Protein AF-A0A0T0MB84-F1 (afdb_monomer)

Nearest PDB structures (foldseek):
  6swi-assembly1_A  TM=8.822E-01  e=1.642E-03  Geobacillus stearothermophilus
  2k9s-assembly1_A  TM=7.849E-01  e=1.384E-03  Escherichia coli K-12
  3oio-assembly1_A  TM=8.299E-01  e=2.033E-02  Chromobacterium violaceum
  7r3w-assembly4_D  TM=7.735E-01  e=1.714E-02  Salmonella enterica subsp. enterica serovar Typhimurium

Secondary structure (DSSP, 8-state):
---HHHHHHHHHHHHHHHHHHHHHHHHHHHHHHHHHSSSS--S-HHHHHHHHHHHHHHHHHHHHS---HHHHHHHHHHHHHHHHHHHHHHTTTT-GGGGGGHHHHHHHHHHHS-HHHHHHHHHHHHHHHHHHHHHHHHTT-S----GGGS-HHHHHHHHHHHHHHHHHHHHHHHHHHHHHHHHHHHHHHHHHHHHHHHHHHHHHHTTTS---HHHHHHHHHHHHHHHHHH-GGGSTT--HHHHHHHTTS-HHHHHHHHHHHH---HHHHHHHHHHHHHHHHHHH-TT----HHHHHHHTT-S-HHHHHHHHHHHHSS-HHHHHHHHHHH--

Radius of gyration: 30.67 Å; Cα contacts (8 Å, |Δi|>4): 260; chains: 1; bounding box: 62×62×82 Å

pLDDT: mean 83.36, std 12.18, range [40.03, 96.69]

Mean predicted aligned error: 15.81 Å

Structure (mmCIF, N/CA/C/O backbone):
data_AF-A0A0T0MB84-F1
#
_entry.id   AF-A0A0T0MB84-F1
#
loop_
_atom_site.group_PDB
_atom_site.id
_atom_site.type_symbol
_atom_site.label_atom_id
_atom_site.label_alt_id
_atom_site.label_comp_id
_atom_site.label_asym_id
_atom_site.label_entity_id
_atom_site.label_seq_id
_atom_site.pdbx_PDB_ins_code
_atom_site.Cartn_x
_atom_site.Cartn_y
_atom_site.Cartn_z
_atom_site.occupancy
_atom_site.B_iso_or_equiv
_atom_site.auth_seq_id
_atom_site.auth_comp_id
_atom_site.auth_asym_id
_atom_site.auth_atom_id
_atom_site.pdbx_PDB_model_num
ATOM 1 N N . MET A 1 1 ? -11.834 20.955 17.442 1.00 40.03 1 MET A N 1
ATOM 2 C CA . MET A 1 1 ? -12.047 19.501 17.257 1.00 40.03 1 MET A CA 1
ATOM 3 C C . MET A 1 1 ? -11.255 19.099 16.020 1.00 40.03 1 MET A C 1
ATOM 5 O O . MET A 1 1 ? -11.615 19.539 14.941 1.00 40.03 1 MET A O 1
ATOM 9 N N . PHE A 1 2 ? -10.131 18.392 16.159 1.00 48.16 2 PHE A N 1
ATOM 10 C CA . PHE A 1 2 ? -9.361 17.927 14.998 1.00 48.16 2 PHE A CA 1
ATOM 11 C C . PHE A 1 2 ? -10.128 16.783 14.329 1.00 48.16 2 PHE A C 1
ATOM 13 O O . PHE A 1 2 ? -10.239 15.704 14.912 1.00 48.16 2 PHE A O 1
ATOM 20 N N . ASN A 1 3 ? -10.701 17.028 13.149 1.00 64.62 3 ASN A N 1
ATOM 21 C CA . ASN A 1 3 ? -11.372 15.991 12.376 1.0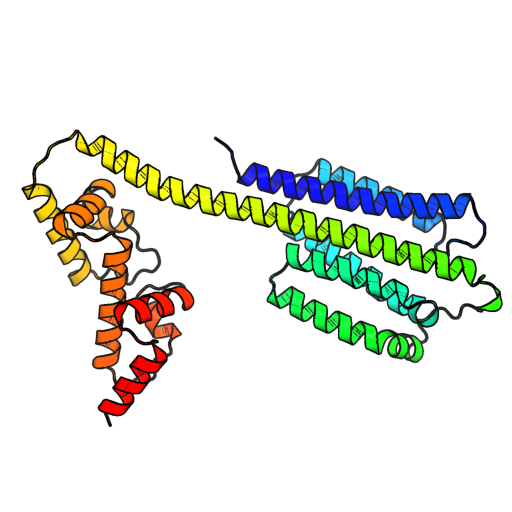0 64.62 3 ASN A CA 1
ATOM 22 C C . ASN A 1 3 ? -10.305 15.152 11.667 1.00 64.62 3 ASN A C 1
ATOM 24 O O . ASN A 1 3 ? -9.874 15.446 10.558 1.00 64.62 3 ASN A O 1
ATOM 28 N N . THR A 1 4 ? -9.825 14.113 12.338 1.00 65.38 4 THR A N 1
ATOM 29 C CA . THR A 1 4 ? -8.734 13.257 11.859 1.00 65.38 4 THR A CA 1
ATOM 30 C C . THR A 1 4 ? -9.087 12.546 10.538 1.00 65.38 4 THR A C 1
ATOM 32 O O . THR A 1 4 ? -8.194 12.101 9.824 1.00 65.38 4 THR A O 1
ATOM 35 N N . ASN A 1 5 ? -10.375 12.445 10.178 1.00 72.88 5 ASN A N 1
ATOM 36 C CA . ASN A 1 5 ? -10.819 11.980 8.856 1.00 72.88 5 ASN A CA 1
ATOM 37 C C . ASN A 1 5 ? -10.517 12.999 7.749 1.00 72.88 5 ASN A C 1
ATOM 39 O O . ASN A 1 5 ? -10.143 12.609 6.645 1.00 72.88 5 ASN A O 1
ATOM 43 N N . GLU A 1 6 ? -10.617 14.296 8.039 1.00 81.69 6 GLU A N 1
ATOM 44 C CA . GLU A 1 6 ? -10.189 15.346 7.110 1.00 81.69 6 GLU A CA 1
ATOM 45 C C . GLU A 1 6 ? -8.666 15.366 6.960 1.00 81.69 6 GLU A C 1
ATOM 47 O O . GLU A 1 6 ? -8.188 15.532 5.841 1.00 81.69 6 GLU A O 1
ATOM 52 N N . GLU A 1 7 ? -7.909 15.107 8.039 1.00 85.62 7 GLU A N 1
ATOM 53 C CA . GLU A 1 7 ? -6.443 14.952 7.977 1.00 85.62 7 GLU A CA 1
ATOM 54 C C . GLU A 1 7 ? -6.046 13.803 7.032 1.00 85.62 7 GLU A C 1
ATOM 56 O O . GLU A 1 7 ? -5.215 13.992 6.145 1.00 85.62 7 GLU A O 1
ATOM 61 N N . LEU A 1 8 ? -6.684 12.630 7.150 1.00 84.81 8 LEU A N 1
ATOM 62 C CA . LEU A 1 8 ? -6.389 11.481 6.285 1.00 84.81 8 LEU A CA 1
ATOM 63 C C . LEU A 1 8 ? -6.759 11.744 4.817 1.00 84.81 8 LEU A C 1
ATOM 65 O O . LEU A 1 8 ? -6.020 11.366 3.906 1.00 84.81 8 LEU A O 1
ATOM 69 N N . VAL A 1 9 ? -7.900 12.392 4.569 1.00 85.56 9 VAL A N 1
ATOM 70 C CA . VAL A 1 9 ? -8.324 12.772 3.212 1.00 85.56 9 VAL A CA 1
ATOM 71 C C . VAL A 1 9 ? -7.372 13.809 2.613 1.00 85.56 9 VAL A C 1
ATOM 73 O O . VAL A 1 9 ? -7.025 13.707 1.433 1.00 85.56 9 VAL A O 1
ATOM 76 N N . ALA A 1 10 ? -6.915 14.780 3.407 1.00 87.81 10 ALA A N 1
ATOM 77 C CA . ALA A 1 10 ? -5.943 15.779 2.979 1.00 87.81 10 ALA A CA 1
ATOM 78 C C . ALA A 1 10 ? -4.595 15.137 2.624 1.00 87.81 10 ALA A C 1
ATOM 80 O O . ALA A 1 10 ? -4.107 15.371 1.518 1.00 87.81 10 ALA A O 1
ATOM 81 N N . ALA A 1 11 ? -4.064 14.260 3.481 1.00 89.62 11 ALA A N 1
ATOM 82 C CA . ALA A 1 11 ? -2.807 13.549 3.240 1.00 89.62 11 ALA A CA 1
ATOM 83 C C . ALA A 1 11 ? -2.875 12.665 1.980 1.00 89.62 11 ALA A C 1
ATOM 85 O O . ALA A 1 11 ? -1.985 12.700 1.132 1.00 89.62 11 ALA A O 1
ATOM 86 N N . LYS A 1 12 ? -3.977 11.925 1.782 1.00 89.00 12 LYS A N 1
ATOM 87 C CA . LYS A 1 12 ? -4.206 11.124 0.560 1.00 89.00 12 LYS A CA 1
ATOM 88 C C . LYS A 1 12 ? -4.241 11.986 -0.702 1.00 89.00 12 LYS A C 1
ATOM 90 O O . LYS A 1 12 ? -3.710 11.605 -1.747 1.00 89.00 12 LYS A O 1
ATOM 95 N N . LYS A 1 13 ? -4.859 13.163 -0.613 1.00 87.94 13 LYS A N 1
ATOM 96 C CA . LYS A 1 13 ? -4.925 14.121 -1.718 1.00 87.94 13 LYS A CA 1
ATOM 97 C C . LYS A 1 13 ? -3.561 14.742 -2.010 1.00 87.94 13 LYS A C 1
ATOM 99 O O . LYS A 1 13 ? -3.216 14.920 -3.176 1.00 87.94 13 LYS A O 1
ATOM 104 N N . GLU A 1 14 ? -2.802 15.076 -0.976 1.00 91.19 14 GLU A N 1
ATOM 105 C CA . GLU A 1 14 ? -1.444 15.601 -1.083 1.00 91.19 14 GLU A CA 1
ATOM 106 C C . GLU A 1 14 ? -0.504 14.590 -1.743 1.00 91.19 14 GLU A C 1
ATOM 108 O O . GLU A 1 14 ? 0.117 14.920 -2.756 1.00 91.19 14 GLU A O 1
ATOM 113 N N . PHE A 1 15 ? -0.510 13.340 -1.272 1.00 92.00 15 PHE A N 1
ATOM 114 C CA . PHE A 1 15 ? 0.209 12.238 -1.905 1.00 92.00 15 PHE A CA 1
ATOM 115 C C . PHE A 1 15 ? -0.132 12.112 -3.388 1.00 92.00 15 PHE A C 1
ATOM 117 O O . PHE A 1 15 ? 0.767 12.061 -4.222 1.00 92.00 15 PHE A O 1
ATOM 124 N N . GLY A 1 16 ? -1.425 12.108 -3.735 1.00 90.19 16 GLY A N 1
ATOM 125 C CA . GLY A 1 16 ? -1.858 12.025 -5.127 1.00 90.19 16 GLY A CA 1
ATOM 126 C C . GLY A 1 16 ? -1.284 13.154 -5.984 1.00 90.19 16 GLY A C 1
ATOM 127 O O . GLY A 1 16 ? -0.729 12.893 -7.048 1.00 90.19 16 GLY A O 1
ATOM 128 N N . LYS A 1 17 ? -1.347 14.404 -5.510 1.00 90.00 17 LYS A N 1
ATOM 129 C CA . LYS A 1 17 ? -0.755 15.543 -6.231 1.00 90.00 17 LYS A CA 1
ATOM 130 C C . LYS A 1 17 ? 0.744 15.359 -6.438 1.00 90.00 17 LYS A C 1
ATOM 132 O O . LYS A 1 17 ? 1.214 15.496 -7.563 1.00 90.00 17 LYS A O 1
ATOM 137 N N . ILE A 1 18 ? 1.477 15.056 -5.368 1.00 92.88 18 ILE A N 1
ATOM 138 C CA . ILE A 1 18 ? 2.934 14.919 -5.424 1.00 92.88 18 ILE A CA 1
ATOM 139 C C . ILE A 1 18 ? 3.314 13.764 -6.341 1.00 92.88 18 ILE A C 1
ATOM 141 O O . ILE A 1 18 ? 4.115 13.965 -7.239 1.00 92.88 18 ILE A O 1
ATOM 145 N N . PHE A 1 19 ? 2.673 12.603 -6.215 1.00 93.19 19 PHE A N 1
ATOM 146 C CA . PHE A 1 19 ? 2.920 11.448 -7.075 1.00 93.19 19 PHE A CA 1
ATOM 147 C C . PHE A 1 19 ? 2.786 11.786 -8.566 1.00 93.19 19 PHE A C 1
ATOM 149 O O . PHE A 1 19 ? 3.697 11.511 -9.347 1.00 93.19 19 PHE A O 1
ATOM 156 N N . PHE A 1 20 ? 1.687 12.433 -8.967 1.00 92.69 20 PHE A N 1
ATOM 157 C CA . PHE A 1 20 ? 1.469 12.801 -10.366 1.00 92.69 20 PHE A CA 1
ATOM 158 C C . PHE A 1 20 ? 2.426 13.883 -10.860 1.00 92.69 20 PHE A C 1
ATOM 160 O O . PHE A 1 20 ? 2.936 13.769 -11.974 1.00 92.69 20 PHE A O 1
ATOM 167 N N . TYR A 1 21 ? 2.718 14.898 -10.045 1.00 93.25 21 TYR A N 1
ATOM 168 C CA . TYR A 1 21 ? 3.695 15.918 -10.419 1.00 93.25 21 TYR A CA 1
ATOM 169 C C . TYR A 1 21 ? 5.121 15.372 -10.476 1.00 93.25 21 TYR A C 1
ATOM 171 O O . TYR A 1 21 ? 5.886 15.799 -11.333 1.00 93.25 21 TYR A O 1
ATOM 179 N N . SER A 1 22 ? 5.471 14.386 -9.651 1.00 94.81 22 SER A N 1
ATOM 180 C CA . SER A 1 22 ? 6.752 13.690 -9.750 1.00 94.81 22 SER A CA 1
ATOM 181 C C . SER A 1 22 ? 6.857 12.877 -11.037 1.00 94.81 22 SER A C 1
ATOM 183 O O . SER A 1 22 ? 7.898 12.906 -11.688 1.00 94.81 22 SER A O 1
ATOM 185 N N . ILE A 1 23 ? 5.783 12.199 -11.458 1.00 93.31 23 ILE A N 1
ATOM 186 C CA . ILE A 1 23 ? 5.752 11.518 -12.762 1.00 93.31 23 ILE A CA 1
ATOM 187 C C . ILE A 1 23 ? 5.870 12.540 -13.903 1.00 93.31 23 ILE A C 1
ATOM 189 O O . ILE A 1 23 ? 6.665 12.344 -14.823 1.00 93.31 23 ILE A O 1
ATOM 193 N N . ALA A 1 24 ? 5.132 13.651 -13.831 1.00 94.00 24 ALA A N 1
ATOM 194 C CA . ALA A 1 24 ? 5.234 14.724 -14.815 1.00 94.00 24 ALA A CA 1
ATOM 195 C C . ALA A 1 24 ? 6.658 15.300 -14.868 1.00 94.00 24 ALA A C 1
ATOM 197 O O . ALA A 1 24 ? 7.194 15.501 -15.952 1.00 94.00 24 ALA A O 1
ATOM 198 N N . ALA A 1 25 ? 7.318 15.489 -13.724 1.00 95.44 25 ALA A N 1
ATOM 199 C CA . ALA A 1 25 ? 8.703 15.945 -13.664 1.00 95.44 25 ALA A CA 1
ATOM 200 C C . ALA A 1 25 ? 9.666 14.961 -14.348 1.00 95.44 25 ALA A C 1
ATOM 202 O O . ALA A 1 25 ? 10.549 15.397 -15.085 1.00 95.44 25 ALA A O 1
ATOM 203 N N . VAL A 1 26 ? 9.466 13.647 -14.181 1.00 94.12 26 VAL A N 1
ATOM 204 C CA . VAL A 1 26 ? 10.240 12.623 -14.903 1.00 94.12 26 VAL A CA 1
ATOM 205 C C . VAL A 1 26 ? 10.045 12.761 -16.413 1.00 94.12 26 VAL A C 1
ATOM 207 O O . VAL A 1 26 ? 11.030 12.832 -17.147 1.00 94.12 26 VAL A O 1
ATOM 210 N N . PHE A 1 27 ? 8.803 12.864 -16.896 1.00 93.12 27 PHE A N 1
ATOM 211 C CA . PHE A 1 27 ? 8.547 13.051 -18.329 1.00 93.12 27 PHE A CA 1
ATOM 212 C C . PHE A 1 27 ? 9.107 14.371 -18.863 1.00 93.12 27 PHE A C 1
ATOM 214 O O . PHE A 1 27 ? 9.695 14.386 -19.942 1.00 93.12 27 PHE A O 1
ATOM 221 N N . GLY A 1 28 ? 8.992 15.458 -18.098 1.00 93.25 28 GLY A N 1
ATOM 222 C CA . GLY A 1 28 ? 9.565 16.757 -18.442 1.00 93.25 28 GLY A CA 1
ATOM 223 C C . GLY A 1 28 ? 11.090 16.710 -18.534 1.00 93.25 28 GLY A C 1
ATOM 224 O O . GLY A 1 28 ? 11.668 17.279 -19.457 1.00 93.25 28 GLY A O 1
ATOM 225 N N . PHE A 1 29 ? 11.745 15.969 -17.638 1.00 93.75 29 PHE A N 1
ATOM 226 C CA . PHE A 1 29 ? 13.189 15.757 -17.677 1.00 93.75 29 PHE A CA 1
ATOM 227 C C . PHE A 1 29 ? 13.623 14.948 -18.906 1.00 93.75 29 PHE A C 1
ATOM 229 O O . PHE A 1 29 ? 14.533 15.365 -19.621 1.00 93.75 29 PHE A O 1
ATOM 236 N N . TYR A 1 30 ? 12.944 13.837 -19.215 1.00 91.19 30 TYR A N 1
ATOM 237 C CA . TYR A 1 30 ? 13.216 13.067 -20.436 1.00 91.19 30 TYR A CA 1
ATOM 238 C C . TYR A 1 30 ? 12.948 13.877 -21.710 1.00 91.19 30 TYR A C 1
ATOM 240 O O . TYR A 1 30 ? 13.706 13.774 -22.675 1.00 91.19 30 TYR A O 1
ATOM 248 N N . LEU A 1 31 ? 11.906 14.712 -21.718 1.00 92.12 31 LEU A N 1
ATOM 249 C CA . LEU A 1 31 ? 11.616 15.615 -22.829 1.00 92.12 31 LEU A CA 1
ATOM 250 C C . LEU A 1 31 ? 1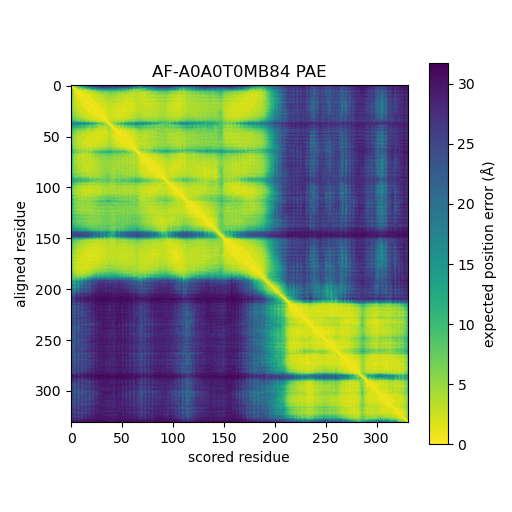2.742 16.639 -23.013 1.00 92.12 31 LEU A C 1
ATOM 252 O O . LEU A 1 31 ? 13.221 16.823 -24.130 1.00 92.12 31 LEU A O 1
ATOM 256 N N . LEU A 1 32 ? 13.205 17.256 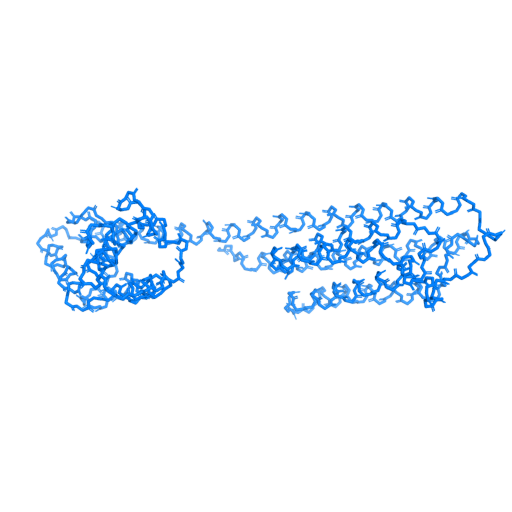-21.923 1.00 91.56 32 LEU A N 1
ATOM 257 C CA . LEU A 1 32 ? 14.320 18.201 -21.943 1.00 91.56 32 LEU A CA 1
ATOM 258 C C . LEU A 1 32 ? 15.601 17.541 -22.471 1.00 91.56 32 LEU A C 1
ATOM 260 O O . LEU A 1 32 ? 16.245 18.089 -23.363 1.00 91.56 32 LEU A O 1
ATOM 264 N N . LEU A 1 33 ? 15.938 16.342 -21.985 1.00 89.25 33 LEU A N 1
ATOM 265 C CA . LEU A 1 33 ? 17.080 15.571 -22.485 1.00 89.25 33 LEU A CA 1
ATOM 266 C C . LEU A 1 33 ? 16.964 15.297 -23.989 1.00 89.25 33 LEU A C 1
ATOM 268 O O . LEU A 1 33 ? 17.928 15.502 -24.723 1.00 89.25 33 LEU A O 1
ATOM 272 N N . SER A 1 34 ? 15.781 14.899 -24.460 1.00 87.56 34 SER A N 1
ATOM 273 C CA . SER A 1 34 ? 15.525 14.622 -25.878 1.00 87.56 34 SER A CA 1
ATOM 274 C C . SER A 1 34 ? 15.649 15.871 -26.770 1.00 87.56 34 SER A C 1
ATOM 276 O O . SER A 1 34 ? 15.965 15.777 -27.959 1.00 87.56 34 SER A O 1
ATOM 278 N N . LEU A 1 35 ? 15.402 17.065 -26.223 1.00 87.88 35 LEU A N 1
ATOM 279 C CA . LEU A 1 35 ? 15.595 18.334 -26.932 1.00 87.88 35 LEU A CA 1
ATOM 280 C C . LEU A 1 35 ? 17.066 18.767 -26.969 1.00 87.88 35 LEU A C 1
ATOM 282 O O . LEU A 1 35 ? 17.513 19.273 -27.994 1.00 87.88 35 LEU A O 1
ATOM 286 N N . LEU A 1 36 ? 17.802 18.565 -25.873 1.00 86.38 36 LEU A N 1
ATOM 287 C CA . LEU A 1 36 ? 19.194 19.006 -25.727 1.00 86.38 36 LEU A CA 1
ATOM 288 C C . LEU A 1 36 ? 20.211 18.057 -26.367 1.00 86.38 36 LEU A C 1
ATOM 290 O O . LEU A 1 36 ? 21.308 18.482 -26.720 1.00 86.38 36 LEU A O 1
ATOM 294 N N . THR A 1 37 ? 19.873 16.774 -26.490 1.00 80.94 37 THR A N 1
ATOM 295 C CA . THR A 1 37 ? 20.797 15.737 -26.956 1.00 80.94 37 THR A CA 1
ATOM 296 C C . THR A 1 37 ? 20.145 14.852 -28.010 1.00 80.94 37 THR A C 1
ATOM 298 O O . THR A 1 37 ? 18.989 14.446 -27.888 1.00 80.94 37 THR A O 1
ATOM 301 N N . THR A 1 38 ? 20.889 14.535 -29.066 1.00 72.25 38 THR A N 1
ATOM 302 C CA . THR A 1 38 ? 20.477 13.561 -30.079 1.00 72.25 38 THR A CA 1
ATOM 303 C C . THR A 1 38 ? 20.808 12.146 -29.595 1.00 72.25 38 THR A C 1
ATOM 305 O O . THR A 1 38 ? 21.888 11.897 -29.071 1.00 72.25 38 THR A O 1
ATOM 308 N N . ASN A 1 39 ? 19.865 11.211 -29.754 1.00 72.69 39 ASN A N 1
ATOM 309 C CA . ASN A 1 39 ? 20.007 9.769 -29.471 1.00 72.69 39 ASN A CA 1
ATOM 310 C C . ASN A 1 39 ? 20.141 9.334 -27.995 1.00 72.69 39 ASN A C 1
ATOM 312 O O . ASN A 1 39 ? 20.236 8.137 -27.729 1.00 72.69 39 ASN A O 1
ATOM 316 N N . VAL A 1 40 ? 20.084 10.252 -27.023 1.00 76.75 40 VAL A N 1
ATOM 317 C CA . VAL A 1 40 ? 20.139 9.891 -25.589 1.00 76.75 40 VAL A CA 1
ATOM 318 C C . VAL A 1 40 ? 18.822 9.332 -25.068 1.00 76.75 40 VAL A C 1
ATOM 320 O O . VAL A 1 40 ? 18.828 8.619 -24.076 1.00 76.75 40 VAL A O 1
ATOM 323 N N . VAL A 1 41 ? 17.685 9.625 -25.700 1.00 77.38 41 VAL A N 1
ATOM 324 C CA . VAL A 1 41 ? 16.365 9.165 -25.246 1.00 77.38 41 VAL A CA 1
ATOM 325 C C . VAL A 1 41 ? 15.755 8.259 -26.309 1.00 77.38 41 VAL A C 1
ATOM 327 O O . VAL A 1 41 ? 15.596 8.675 -27.451 1.00 77.38 41 VAL A O 1
ATOM 330 N N . ILE A 1 42 ? 15.423 7.022 -25.925 1.00 74.38 42 ILE A N 1
ATOM 331 C CA . ILE A 1 42 ? 14.822 6.012 -26.820 1.00 74.38 42 ILE A CA 1
ATOM 332 C C . ILE A 1 42 ? 13.369 6.381 -27.166 1.00 74.38 42 ILE A C 1
ATOM 334 O O . ILE A 1 42 ? 12.876 6.086 -28.251 1.00 74.38 42 ILE A O 1
ATOM 338 N N . VAL A 1 43 ? 12.667 7.025 -26.231 1.00 78.19 43 VAL A N 1
ATOM 339 C CA . VAL A 1 43 ? 11.246 7.364 -26.368 1.00 78.19 43 VAL A CA 1
ATOM 340 C C . VAL A 1 43 ? 11.063 8.586 -27.271 1.00 78.19 43 VAL A C 1
ATOM 342 O O . VAL A 1 43 ? 11.734 9.606 -27.098 1.00 78.19 43 VAL A O 1
ATOM 345 N N . ALA A 1 44 ? 10.114 8.494 -28.204 1.00 83.38 44 ALA A N 1
ATOM 346 C CA . ALA A 1 44 ? 9.759 9.577 -29.117 1.00 83.38 44 ALA A CA 1
ATOM 347 C C . ALA A 1 44 ? 9.275 10.838 -28.371 1.00 83.38 44 ALA A C 1
ATOM 349 O O . ALA A 1 44 ? 8.573 10.756 -27.357 1.00 83.38 44 ALA A O 1
ATOM 350 N N . LYS A 1 45 ? 9.626 12.019 -28.893 1.00 87.25 45 LYS A N 1
ATOM 351 C CA . LYS A 1 45 ? 9.344 13.321 -28.258 1.00 87.25 45 LYS A CA 1
ATOM 352 C C . LYS A 1 45 ? 7.850 13.560 -28.089 1.00 87.25 45 LYS A C 1
ATOM 354 O O . LYS A 1 45 ? 7.416 14.055 -27.055 1.00 87.25 45 LYS A O 1
ATOM 359 N N . GLU A 1 46 ? 7.065 13.160 -29.077 1.00 88.31 46 GLU A N 1
ATOM 360 C CA . GLU A 1 46 ? 5.612 13.298 -29.118 1.00 88.31 46 GLU A CA 1
ATOM 361 C C . GLU A 1 46 ? 4.958 12.508 -27.978 1.00 88.31 46 GLU A C 1
ATOM 363 O O . GLU A 1 46 ? 4.059 13.011 -27.303 1.00 88.31 46 GLU A O 1
ATOM 368 N N . VAL A 1 47 ? 5.468 11.301 -27.704 1.00 86.62 47 VAL A N 1
ATOM 369 C CA . VAL A 1 47 ? 5.004 10.448 -26.600 1.00 86.62 47 VAL A CA 1
ATOM 370 C C . VAL A 1 47 ? 5.332 11.089 -25.251 1.00 86.62 47 VAL A C 1
ATOM 372 O O . VAL A 1 47 ? 4.484 11.103 -24.361 1.00 86.62 47 VAL A O 1
ATOM 375 N N . LEU A 1 48 ? 6.529 11.668 -25.102 1.00 88.56 48 LEU A N 1
ATOM 376 C CA . LEU A 1 48 ? 6.935 12.360 -23.873 1.00 88.56 48 LEU A CA 1
ATOM 377 C C . LEU A 1 48 ? 6.108 13.625 -23.619 1.00 88.56 48 LEU A C 1
ATOM 379 O O . LEU A 1 48 ? 5.684 13.854 -22.488 1.00 88.56 48 LEU A O 1
ATOM 383 N N . ILE A 1 49 ? 5.833 14.414 -24.663 1.00 91.75 49 ILE A N 1
ATOM 384 C CA . ILE A 1 49 ? 4.963 15.596 -24.590 1.00 91.75 49 ILE A CA 1
ATOM 385 C C . ILE A 1 49 ? 3.562 15.182 -24.139 1.00 91.75 49 ILE A C 1
ATOM 387 O O . ILE A 1 49 ? 3.028 15.743 -23.181 1.00 91.75 49 ILE A O 1
ATOM 391 N N . PHE A 1 50 ? 2.978 14.174 -24.791 1.00 91.19 50 PHE A N 1
ATOM 392 C CA . PHE A 1 50 ? 1.656 13.673 -24.430 1.00 91.19 50 PHE A CA 1
ATOM 393 C C . PHE A 1 50 ? 1.615 13.183 -22.977 1.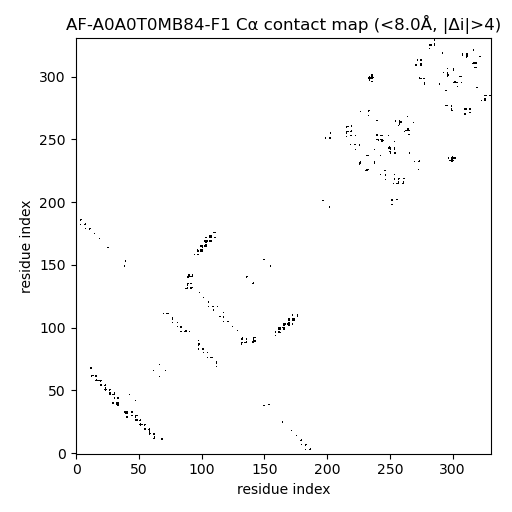00 91.19 50 PHE A C 1
ATOM 395 O O . PHE A 1 50 ? 0.734 13.586 -22.217 1.00 91.19 50 PHE A O 1
ATOM 402 N N . ALA A 1 51 ? 2.595 12.376 -22.561 1.00 89.38 51 ALA A N 1
ATOM 403 C CA . ALA A 1 51 ? 2.675 11.854 -21.202 1.00 89.38 51 ALA A CA 1
ATOM 404 C C . ALA A 1 51 ? 2.843 12.970 -20.155 1.00 89.38 51 ALA A C 1
ATOM 406 O O . ALA A 1 51 ? 2.189 12.937 -19.110 1.00 89.38 51 ALA A O 1
ATOM 407 N N . PHE A 1 52 ? 3.657 13.990 -20.443 1.00 93.25 52 PHE A N 1
ATOM 408 C CA . PHE A 1 52 ? 3.846 15.154 -19.577 1.00 93.25 52 PHE A CA 1
ATOM 409 C C . PHE A 1 52 ? 2.534 15.915 -19.345 1.00 93.25 52 PHE A C 1
ATOM 411 O O . PHE A 1 52 ? 2.140 16.157 -18.199 1.00 93.25 52 PHE A O 1
ATOM 418 N N . PHE A 1 53 ? 1.818 16.256 -20.419 1.00 93.75 53 PHE A N 1
ATOM 419 C CA . PHE A 1 53 ? 0.560 16.995 -20.306 1.00 93.75 53 PHE A CA 1
ATOM 420 C C . PHE A 1 53 ? -0.547 16.153 -19.672 1.00 93.75 53 PHE A C 1
ATOM 422 O O . PHE A 1 53 ? -1.270 16.659 -18.812 1.00 93.75 53 PHE A O 1
ATOM 429 N N . LEU A 1 54 ? -0.643 14.867 -20.026 1.00 90.94 54 LEU A N 1
ATOM 430 C CA . LEU A 1 54 ? -1.608 13.945 -19.433 1.00 90.94 54 LEU A CA 1
ATOM 431 C C . LEU A 1 54 ? -1.411 13.842 -17.918 1.00 90.94 54 LEU A C 1
ATOM 433 O O . LEU A 1 54 ? -2.365 14.018 -17.166 1.00 90.94 54 LEU A O 1
ATOM 437 N N . THR A 1 55 ? -0.177 13.612 -17.465 1.00 90.06 55 THR A N 1
ATOM 438 C CA . THR A 1 55 ? 0.124 13.427 -16.034 1.00 90.06 55 THR A CA 1
ATOM 439 C C . THR A 1 55 ? -0.025 14.711 -15.224 1.00 90.06 55 THR A C 1
ATOM 441 O O . THR A 1 55 ? -0.522 14.680 -14.094 1.00 90.06 55 THR A O 1
ATOM 444 N N . THR A 1 56 ? 0.312 15.857 -15.816 1.00 91.50 56 THR A N 1
ATOM 445 C CA . THR A 1 56 ? 0.060 17.174 -15.216 1.00 91.50 56 THR A CA 1
ATOM 446 C C . THR A 1 56 ? -1.441 17.432 -15.072 1.00 91.50 56 THR A C 1
ATOM 448 O O . THR A 1 56 ? -1.904 17.855 -14.011 1.00 91.50 56 THR A O 1
ATOM 451 N N . TYR A 1 57 ? -2.225 17.129 -16.111 1.00 90.88 57 TYR A N 1
ATOM 452 C CA . TYR A 1 57 ? -3.675 17.301 -16.098 1.00 90.88 57 TYR A CA 1
ATOM 453 C C . TYR A 1 57 ? -4.362 16.366 -15.094 1.00 90.88 57 TYR A C 1
ATOM 455 O O . TYR A 1 57 ? -5.216 16.813 -14.328 1.00 90.88 57 TYR A O 1
ATOM 463 N N . THR A 1 58 ? -3.958 15.095 -15.012 1.00 88.06 58 THR A N 1
ATOM 464 C CA . THR A 1 58 ? -4.493 14.165 -14.004 1.00 88.06 58 THR A CA 1
ATOM 465 C C . THR A 1 58 ? -4.144 14.607 -12.582 1.00 88.06 58 THR A C 1
ATOM 467 O O . THR A 1 58 ? -5.008 14.562 -11.706 1.00 88.06 58 THR A O 1
ATOM 470 N N . GLY A 1 59 ? -2.922 15.107 -12.350 1.00 87.62 59 GLY A N 1
ATOM 471 C CA . GLY A 1 59 ? -2.527 15.702 -11.068 1.00 87.62 59 GLY A CA 1
ATOM 472 C C . GLY A 1 59 ? -3.384 16.917 -10.697 1.00 87.62 59 GLY A C 1
ATOM 473 O O . GLY A 1 59 ? -3.859 17.032 -9.562 1.00 87.62 59 GLY A O 1
ATOM 474 N N . PHE A 1 60 ? -3.672 17.786 -11.671 1.00 88.19 60 PHE A N 1
ATOM 475 C CA . PHE A 1 60 ? -4.586 18.914 -11.500 1.00 88.19 60 PHE A CA 1
ATOM 476 C C . PHE A 1 60 ? -6.015 18.461 -11.165 1.00 88.19 60 PHE A C 1
ATOM 478 O O . PHE A 1 60 ? -6.603 18.990 -10.217 1.00 88.19 60 PHE A O 1
ATOM 485 N N . LEU A 1 61 ? -6.564 17.466 -11.868 1.00 86.69 61 LEU A N 1
ATOM 486 C CA . LEU A 1 61 ? -7.901 16.931 -11.591 1.00 86.69 61 LEU A CA 1
ATOM 487 C C . LEU A 1 61 ? -8.000 16.390 -10.163 1.00 86.69 61 LEU A C 1
ATOM 489 O O . LEU A 1 61 ? -8.851 16.843 -9.399 1.00 86.69 61 LEU A O 1
ATOM 493 N N . ILE A 1 62 ? -7.055 15.536 -9.762 1.00 84.94 62 ILE A N 1
ATOM 494 C CA . ILE A 1 62 ? -6.941 15.001 -8.395 1.00 84.94 62 ILE A CA 1
ATOM 495 C C . ILE A 1 62 ? -6.853 16.125 -7.356 1.00 84.94 62 ILE A C 1
ATOM 497 O O . ILE A 1 62 ? -7.373 16.017 -6.242 1.00 84.94 62 ILE A O 1
ATOM 501 N N . SER A 1 63 ? -6.245 17.257 -7.713 1.00 83.00 63 SER A N 1
ATOM 502 C CA . SER A 1 63 ? -6.158 18.412 -6.824 1.00 83.00 63 SER A CA 1
ATOM 503 C C . SER A 1 63 ? -7.492 19.140 -6.604 1.00 83.00 63 SER A C 1
ATOM 505 O O . SER A 1 63 ? -7.658 19.801 -5.571 1.00 83.00 63 SER A O 1
ATOM 507 N N . LYS A 1 64 ? -8.449 19.020 -7.528 1.00 83.25 64 LYS A N 1
ATOM 508 C CA . LYS A 1 64 ? -9.714 19.770 -7.520 1.00 83.25 64 LYS A CA 1
ATOM 509 C C . LYS A 1 64 ? -10.923 18.907 -7.173 1.00 83.25 64 LYS A C 1
ATOM 511 O O . LYS A 1 64 ? -11.824 19.402 -6.502 1.00 83.25 64 LYS A O 1
ATOM 516 N N . THR A 1 65 ? -10.935 17.637 -7.555 1.00 81.69 65 THR A N 1
ATOM 517 C CA . THR A 1 65 ? -12.088 16.754 -7.359 1.00 81.69 65 THR A CA 1
ATOM 518 C C . THR A 1 65 ? -12.074 16.078 -5.988 1.00 81.69 65 THR A C 1
ATOM 520 O O . THR A 1 65 ? -11.023 15.861 -5.381 1.00 81.69 65 THR A O 1
ATOM 523 N N . LYS A 1 66 ? -13.265 15.740 -5.483 1.00 80.19 66 LYS A N 1
ATOM 524 C CA . LYS A 1 66 ? -13.420 14.738 -4.421 1.00 80.19 66 LYS A CA 1
ATOM 525 C C . LYS A 1 66 ? -13.481 13.372 -5.087 1.00 80.19 66 LYS A C 1
ATOM 527 O O . LYS A 1 66 ? -14.155 13.226 -6.102 1.00 80.19 66 LYS A O 1
ATOM 532 N N . PHE A 1 67 ? -12.771 12.399 -4.541 1.00 81.00 67 PHE A N 1
ATOM 533 C CA . PHE A 1 67 ? -12.736 11.063 -5.106 1.00 81.00 67 PHE A CA 1
ATOM 534 C C . PHE A 1 67 ? -12.415 10.017 -4.045 1.00 81.00 67 PHE A C 1
ATOM 536 O O . PHE A 1 67 ? -11.809 10.337 -3.020 1.00 81.00 67 PHE A O 1
ATOM 543 N N . ASP A 1 68 ? -12.801 8.769 -4.310 1.00 84.06 68 ASP A N 1
ATOM 544 C CA . ASP A 1 68 ? -12.338 7.642 -3.511 1.00 84.06 68 ASP A CA 1
ATOM 545 C C . ASP A 1 68 ? -10.891 7.329 -3.893 1.00 84.06 68 ASP A C 1
ATOM 547 O O . ASP A 1 68 ? -10.595 6.813 -4.979 1.00 84.06 68 ASP A O 1
ATOM 551 N N . PHE A 1 69 ? -9.987 7.694 -2.987 1.00 84.50 69 PHE A N 1
ATOM 552 C CA . PHE A 1 69 ? -8.558 7.513 -3.166 1.00 84.50 69 PHE A CA 1
ATOM 553 C C . PHE A 1 69 ? -8.196 6.067 -3.498 1.00 84.50 69 PHE A C 1
ATOM 555 O O . PHE A 1 69 ? -7.427 5.842 -4.428 1.00 84.50 69 PHE A O 1
ATOM 562 N N . LEU A 1 70 ? -8.771 5.088 -2.797 1.00 83.69 70 LEU A N 1
ATOM 563 C CA . LEU A 1 70 ? -8.391 3.690 -2.975 1.00 83.69 70 LEU A CA 1
ATOM 564 C C . LEU A 1 70 ? -8.769 3.186 -4.365 1.00 83.69 70 LEU A C 1
ATOM 566 O O . LEU A 1 70 ? -7.965 2.512 -5.002 1.00 83.69 70 LEU A O 1
ATOM 570 N N . ILE A 1 71 ? -9.960 3.525 -4.857 1.00 85.19 71 ILE A N 1
ATOM 571 C CA . ILE A 1 71 ? -10.440 3.044 -6.159 1.00 85.19 71 ILE A CA 1
ATOM 572 C C . ILE A 1 71 ? -9.556 3.583 -7.287 1.00 85.19 71 ILE A C 1
ATOM 574 O O . ILE A 1 71 ? -9.014 2.809 -8.077 1.00 85.19 71 ILE A O 1
ATOM 578 N N . ILE A 1 72 ? -9.361 4.902 -7.340 1.00 86.88 72 ILE A N 1
ATOM 579 C CA . ILE A 1 72 ? -8.610 5.537 -8.429 1.00 86.88 72 ILE A CA 1
ATOM 580 C C . ILE A 1 72 ? -7.140 5.130 -8.398 1.00 86.88 72 ILE A C 1
ATOM 582 O O . ILE A 1 72 ? -6.596 4.742 -9.431 1.00 86.88 72 ILE A O 1
ATOM 586 N N . PHE A 1 73 ? -6.497 5.148 -7.227 1.00 87.62 73 PHE A N 1
ATOM 587 C CA . PHE A 1 73 ? -5.087 4.776 -7.149 1.00 87.62 73 PHE A CA 1
ATOM 588 C C . PHE A 1 73 ? -4.856 3.293 -7.451 1.00 87.62 73 PHE A C 1
ATOM 590 O O . PHE A 1 73 ? -3.833 2.963 -8.042 1.00 87.62 73 PHE A O 1
ATOM 597 N N . ARG A 1 74 ? -5.799 2.392 -7.133 1.00 88.75 74 ARG A N 1
ATOM 598 C CA . ARG A 1 74 ? -5.689 0.976 -7.530 1.00 88.75 74 ARG A CA 1
ATOM 599 C C . ARG A 1 74 ? -5.690 0.822 -9.045 1.00 88.75 74 ARG A C 1
ATOM 601 O O . ARG A 1 74 ? -4.857 0.087 -9.567 1.00 88.75 74 ARG A O 1
ATOM 608 N N . ILE A 1 75 ? -6.577 1.538 -9.739 1.00 88.31 75 ILE A N 1
ATOM 609 C CA . ILE A 1 75 ? -6.630 1.543 -11.207 1.00 88.31 75 ILE A CA 1
ATOM 610 C C . ILE A 1 75 ? -5.319 2.089 -11.780 1.00 88.31 75 ILE A C 1
ATOM 612 O O . ILE A 1 75 ? -4.732 1.466 -12.660 1.00 88.31 75 ILE A O 1
ATOM 616 N N . ILE A 1 76 ? -4.822 3.211 -11.247 1.00 88.00 76 ILE A N 1
ATOM 617 C CA . ILE A 1 76 ? -3.573 3.835 -11.705 1.00 88.00 76 ILE A CA 1
ATOM 618 C C . ILE A 1 76 ? -2.376 2.908 -11.493 1.00 88.00 76 ILE A C 1
ATOM 620 O O . ILE A 1 76 ? -1.586 2.724 -12.412 1.00 88.00 76 ILE A O 1
ATOM 624 N N . ILE A 1 77 ? -2.236 2.307 -10.308 1.00 88.56 77 ILE A N 1
ATOM 625 C CA . ILE A 1 77 ? -1.127 1.392 -10.018 1.00 88.56 77 ILE A CA 1
ATOM 626 C C . ILE A 1 77 ? -1.202 0.145 -10.892 1.00 88.56 77 ILE A C 1
ATOM 628 O O . ILE A 1 77 ? -0.169 -0.300 -11.382 1.00 88.56 77 ILE A O 1
ATOM 632 N N . LEU A 1 78 ? -2.396 -0.407 -11.118 1.00 89.38 78 LEU A N 1
ATOM 633 C CA . LEU A 1 78 ? -2.558 -1.558 -12.001 1.00 89.38 78 LEU A CA 1
ATOM 634 C C . LEU A 1 78 ? -2.184 -1.205 -13.448 1.00 89.38 78 LEU A C 1
ATOM 636 O O . LEU A 1 78 ? -1.451 -1.953 -14.088 1.00 89.38 78 LEU A O 1
ATOM 640 N N . ALA A 1 79 ? -2.627 -0.048 -13.944 1.00 88.88 79 ALA A N 1
ATOM 641 C CA . ALA A 1 79 ? -2.255 0.442 -15.269 1.00 88.88 79 ALA A CA 1
ATOM 642 C C . ALA A 1 79 ? -0.741 0.686 -15.382 1.00 88.88 79 ALA A C 1
ATOM 644 O O . ALA A 1 79 ? -0.125 0.282 -16.367 1.00 88.88 79 ALA A O 1
ATOM 645 N N . LEU A 1 80 ? -0.127 1.281 -14.354 1.00 87.94 80 LEU A N 1
ATOM 646 C CA . LEU A 1 80 ? 1.316 1.504 -14.286 1.00 87.94 80 LEU A CA 1
ATOM 647 C C . LEU A 1 80 ? 2.086 0.180 -14.261 1.00 87.94 80 LEU A C 1
ATOM 649 O O . LEU A 1 80 ? 3.102 0.053 -14.935 1.00 87.94 80 LEU A O 1
ATOM 653 N N . LEU A 1 81 ? 1.593 -0.818 -13.528 1.00 89.94 81 LEU A N 1
ATOM 654 C CA . LEU A 1 81 ? 2.190 -2.147 -13.479 1.00 89.94 81 LEU A CA 1
ATOM 655 C C . LEU A 1 81 ? 2.155 -2.834 -14.846 1.00 89.94 81 LEU A C 1
ATOM 657 O O . LEU A 1 81 ? 3.172 -3.369 -15.278 1.00 89.94 81 LEU A O 1
ATOM 661 N N . LEU A 1 82 ? 1.011 -2.797 -15.535 1.00 89.75 82 LEU A N 1
ATOM 662 C CA . LEU A 1 82 ? 0.877 -3.344 -16.887 1.00 89.75 82 LEU A CA 1
ATOM 663 C C . LEU A 1 82 ? 1.795 -2.619 -17.876 1.00 89.75 82 LEU A C 1
ATOM 665 O O . LEU A 1 82 ? 2.443 -3.264 -18.697 1.00 89.75 82 LEU A O 1
ATOM 669 N N . PHE A 1 83 ? 1.896 -1.292 -17.762 1.00 87.25 83 PHE A N 1
ATOM 670 C CA . PHE A 1 83 ? 2.807 -0.492 -18.574 1.00 87.25 83 PHE A CA 1
ATOM 671 C C . PHE A 1 83 ? 4.273 -0.865 -18.326 1.00 87.25 83 PHE A C 1
ATOM 673 O O . PHE A 1 83 ? 5.004 -1.114 -19.280 1.00 87.25 83 PHE A O 1
ATOM 680 N N . ILE A 1 84 ? 4.704 -0.959 -17.064 1.00 88.81 84 ILE A N 1
ATOM 681 C CA . ILE A 1 84 ? 6.076 -1.360 -16.726 1.00 88.81 84 ILE A CA 1
ATOM 682 C C . ILE A 1 84 ? 6.338 -2.780 -17.220 1.00 88.81 84 ILE A C 1
ATOM 684 O O . ILE A 1 84 ? 7.375 -3.015 -17.823 1.00 88.81 84 ILE A O 1
ATOM 688 N N . LEU A 1 85 ? 5.398 -3.712 -17.043 1.00 90.19 85 LEU A N 1
ATOM 689 C CA . LEU A 1 85 ? 5.555 -5.078 -17.532 1.00 90.19 85 LEU A CA 1
ATOM 690 C C . LEU A 1 85 ? 5.747 -5.124 -19.053 1.00 90.19 85 LEU A C 1
ATOM 692 O O . LEU A 1 85 ? 6.658 -5.794 -19.535 1.00 90.19 85 LEU A O 1
ATOM 696 N N . TYR A 1 86 ? 4.928 -4.379 -19.795 1.00 87.94 86 TYR A N 1
ATOM 697 C CA . TYR A 1 86 ? 5.076 -4.232 -21.240 1.00 87.94 86 TYR A CA 1
ATOM 698 C C . TYR A 1 86 ? 6.453 -3.664 -21.611 1.00 87.94 86 TYR A C 1
ATOM 700 O O . TYR A 1 86 ? 7.144 -4.233 -22.455 1.00 87.94 86 TYR A O 1
ATOM 708 N N . MET A 1 87 ? 6.893 -2.595 -20.939 1.00 84.38 87 MET A N 1
ATOM 709 C CA . MET A 1 87 ? 8.213 -1.997 -21.165 1.00 84.38 87 MET A CA 1
ATOM 710 C C . MET A 1 87 ? 9.355 -2.962 -20.827 1.00 84.38 87 MET A C 1
ATOM 712 O O . MET A 1 87 ? 10.349 -2.995 -21.546 1.00 84.38 87 MET A O 1
ATOM 716 N N . CYS A 1 88 ? 9.216 -3.783 -19.786 1.00 87.88 88 CYS A N 1
ATOM 717 C CA . CYS A 1 88 ? 10.206 -4.791 -19.428 1.00 87.88 88 CYS A CA 1
ATOM 718 C C . CYS A 1 88 ? 10.318 -5.900 -20.484 1.00 87.88 88 CYS A C 1
ATOM 720 O O . CYS A 1 88 ? 11.426 -6.346 -20.752 1.00 87.88 88 CYS A O 1
ATOM 722 N N . ILE A 1 89 ? 9.208 -6.325 -21.102 1.00 86.88 89 ILE A N 1
ATOM 723 C CA . ILE A 1 89 ? 9.228 -7.275 -22.232 1.00 86.88 89 ILE A CA 1
ATOM 724 C C . ILE A 1 89 ? 9.898 -6.629 -23.449 1.00 86.88 89 ILE A C 1
ATOM 726 O O . ILE A 1 89 ? 10.762 -7.225 -24.085 1.00 86.88 89 ILE A O 1
ATOM 730 N N . LEU A 1 90 ? 9.513 -5.392 -23.764 1.00 81.81 90 LEU A N 1
ATOM 731 C CA . LEU A 1 90 ? 10.008 -4.646 -24.918 1.00 81.81 90 LEU A CA 1
ATOM 732 C C . LEU A 1 90 ? 11.530 -4.405 -24.844 1.00 81.81 90 LEU A C 1
ATOM 734 O O . LEU A 1 90 ? 12.232 -4.510 -25.853 1.00 81.81 90 LEU A O 1
ATOM 738 N N . LEU A 1 91 ? 12.028 -4.078 -23.646 1.00 81.94 91 LEU A N 1
ATOM 739 C CA . LEU A 1 91 ? 13.412 -3.674 -23.372 1.00 81.94 91 LEU A CA 1
ATOM 740 C C . LEU A 1 91 ? 14.258 -4.783 -22.723 1.00 81.94 91 LEU A C 1
ATOM 742 O O . LEU A 1 91 ? 15.395 -4.517 -22.332 1.00 81.94 91 LEU A O 1
ATOM 746 N N . SER A 1 92 ? 13.742 -6.013 -22.625 1.00 83.50 92 SER A N 1
ATOM 747 C CA . SER A 1 92 ? 14.389 -7.126 -21.908 1.00 83.50 92 SER A CA 1
ATOM 748 C C . SER A 1 92 ? 15.809 -7.412 -22.393 1.00 83.50 92 SER A C 1
ATOM 750 O O . SER A 1 92 ? 16.668 -7.808 -21.612 1.00 83.50 92 SER A O 1
ATOM 752 N N . ASN A 1 93 ? 16.054 -7.201 -23.688 1.00 78.50 93 ASN A N 1
ATOM 753 C CA . ASN A 1 93 ? 17.340 -7.461 -24.325 1.00 78.50 93 ASN A CA 1
ATOM 754 C C . ASN A 1 93 ? 18.324 -6.297 -24.188 1.00 78.50 93 ASN A C 1
ATOM 756 O O . ASN A 1 93 ? 19.483 -6.469 -24.537 1.00 78.50 93 ASN A O 1
ATOM 760 N N . ILE A 1 94 ? 17.874 -5.126 -23.727 1.00 78.06 94 ILE A N 1
ATOM 761 C CA . ILE A 1 94 ? 18.665 -3.890 -23.704 1.00 78.06 94 ILE A CA 1
ATOM 762 C C . ILE A 1 94 ? 19.280 -3.670 -22.322 1.00 78.06 94 ILE A C 1
ATOM 764 O O . ILE A 1 94 ? 20.485 -3.462 -22.218 1.00 78.06 94 ILE A O 1
ATOM 768 N N . SER A 1 95 ? 18.469 -3.703 -21.262 1.00 81.88 95 SER A N 1
ATOM 769 C CA . SER A 1 95 ? 18.952 -3.495 -19.895 1.00 81.88 95 SER A CA 1
ATOM 770 C C . SER A 1 95 ? 18.020 -4.105 -18.851 1.00 81.88 95 SER A C 1
ATOM 772 O O . SER A 1 95 ? 16.800 -3.955 -18.916 1.00 81.88 95 SER A O 1
ATOM 774 N N . GLY A 1 96 ? 18.612 -4.717 -17.822 1.00 82.38 96 GLY A N 1
ATOM 775 C CA . GLY A 1 96 ? 17.894 -5.175 -16.631 1.00 82.38 96 GLY A CA 1
ATOM 776 C C . GLY A 1 96 ? 17.497 -4.049 -15.666 1.00 82.38 96 GLY A C 1
ATOM 777 O O . GLY A 1 96 ? 16.761 -4.295 -14.711 1.00 82.38 96 GLY A O 1
ATOM 778 N N . ALA A 1 97 ? 17.938 -2.806 -15.891 1.00 86.81 97 ALA A N 1
ATOM 779 C CA . ALA A 1 97 ? 17.637 -1.694 -14.989 1.00 86.81 97 ALA A CA 1
ATOM 780 C C . ALA A 1 97 ? 16.131 -1.414 -14.874 1.00 86.81 97 ALA A C 1
ATOM 782 O O . ALA A 1 97 ? 15.650 -1.001 -13.818 1.00 86.81 97 ALA A O 1
ATOM 783 N N . ILE A 1 98 ? 15.370 -1.706 -15.933 1.00 84.38 98 ILE A N 1
ATOM 784 C CA . ILE A 1 98 ? 13.916 -1.525 -15.988 1.00 84.38 98 ILE A CA 1
ATOM 785 C C . ILE A 1 98 ? 13.184 -2.324 -14.887 1.00 84.38 98 ILE A C 1
ATOM 787 O O . ILE A 1 98 ? 12.169 -1.862 -14.366 1.00 84.38 98 ILE A O 1
ATOM 791 N N . PHE A 1 99 ? 13.740 -3.460 -14.437 1.00 86.50 99 PHE A N 1
ATOM 792 C CA . PHE A 1 99 ? 13.164 -4.283 -13.363 1.00 86.50 99 PHE A CA 1
ATOM 793 C C . PHE A 1 99 ? 13.152 -3.592 -12.003 1.00 86.50 99 PHE A C 1
ATOM 795 O O . PHE A 1 99 ? 12.291 -3.882 -11.172 1.00 86.50 99 PHE A O 1
ATOM 802 N N . PHE A 1 100 ? 14.051 -2.633 -11.773 1.00 89.50 100 PHE A N 1
ATOM 803 C CA . PHE A 1 100 ? 14.080 -1.885 -10.517 1.00 89.50 100 PHE A CA 1
ATOM 804 C C . PHE A 1 100 ? 12.837 -1.006 -10.341 1.00 89.50 100 PHE A C 1
ATOM 806 O O . PHE A 1 100 ? 12.495 -0.670 -9.208 1.00 89.50 100 PHE A O 1
ATOM 813 N N . LEU A 1 101 ? 12.096 -0.704 -11.416 1.00 90.25 101 LEU A N 1
ATOM 814 C CA . LEU A 1 101 ? 10.808 -0.009 -11.335 1.00 90.25 101 LEU A CA 1
ATOM 815 C C . LEU A 1 101 ? 9.699 -0.865 -10.701 1.00 90.25 101 LEU A C 1
ATOM 817 O O . LEU A 1 101 ? 8.695 -0.311 -10.257 1.00 90.25 101 LEU A O 1
ATOM 821 N N . PHE A 1 102 ? 9.877 -2.184 -10.564 1.00 89.94 102 PHE A N 1
ATOM 822 C CA . PHE A 1 102 ? 8.949 -3.007 -9.785 1.00 89.94 102 PHE A CA 1
ATOM 823 C C . PHE A 1 102 ? 9.027 -2.725 -8.282 1.00 89.94 102 PHE A C 1
ATOM 825 O O . PHE A 1 102 ? 8.012 -2.846 -7.600 1.00 89.94 102 PHE A O 1
ATOM 832 N N . ILE A 1 103 ? 10.181 -2.291 -7.762 1.00 90.50 103 ILE A N 1
ATOM 833 C CA . ILE A 1 103 ? 10.369 -1.995 -6.332 1.00 90.50 103 ILE A CA 1
ATOM 834 C C . ILE A 1 103 ? 9.393 -0.914 -5.838 1.00 90.50 103 ILE A C 1
ATOM 836 O O . ILE A 1 103 ? 8.614 -1.200 -4.921 1.00 90.50 103 ILE A O 1
ATOM 840 N N . PRO A 1 104 ? 9.354 0.302 -6.425 1.00 92.31 104 PRO A N 1
ATOM 841 C CA . PRO A 1 104 ? 8.400 1.314 -5.996 1.00 92.31 104 PRO A CA 1
ATOM 842 C C . PRO A 1 104 ? 6.956 0.858 -6.210 1.00 92.31 104 PRO A C 1
ATOM 844 O O . PRO A 1 104 ? 6.119 1.127 -5.356 1.00 92.31 104 PRO A O 1
ATOM 847 N N . VAL A 1 105 ? 6.641 0.112 -7.277 1.00 90.38 105 VAL A N 1
ATOM 848 C CA . VAL A 1 105 ? 5.277 -0.404 -7.488 1.00 90.38 105 VAL A CA 1
ATOM 849 C C . VAL A 1 105 ? 4.862 -1.355 -6.369 1.00 90.38 105 VAL A C 1
ATOM 851 O O . VAL A 1 105 ? 3.774 -1.205 -5.818 1.00 90.38 105 VAL A O 1
ATOM 854 N N . VAL A 1 106 ? 5.734 -2.284 -5.972 1.00 89.62 106 VAL A N 1
ATOM 855 C CA . VAL A 1 106 ? 5.488 -3.195 -4.848 1.00 89.62 106 VAL A CA 1
ATOM 856 C C . VAL A 1 106 ? 5.243 -2.409 -3.562 1.00 89.62 106 VAL A C 1
ATOM 858 O O . VAL A 1 106 ? 4.242 -2.657 -2.889 1.00 89.62 106 VAL A O 1
ATOM 861 N N . ILE A 1 107 ? 6.086 -1.422 -3.245 1.00 90.56 107 ILE A N 1
ATOM 862 C CA . ILE A 1 107 ? 5.907 -0.561 -2.064 1.00 90.56 107 ILE A CA 1
ATOM 863 C C . ILE A 1 107 ? 4.554 0.155 -2.119 1.00 90.56 107 ILE A C 1
ATOM 865 O O . ILE A 1 107 ? 3.808 0.143 -1.141 1.00 90.56 107 ILE A O 1
ATOM 869 N N . MET A 1 108 ? 4.197 0.720 -3.270 1.00 88.62 108 MET A N 1
ATOM 870 C CA . MET A 1 108 ? 2.935 1.433 -3.442 1.00 88.62 108 MET A CA 1
ATOM 871 C C . MET A 1 108 ? 1.722 0.495 -3.359 1.00 88.62 108 MET A C 1
ATOM 873 O O . MET A 1 108 ? 0.676 0.886 -2.844 1.00 88.62 108 MET A O 1
ATOM 877 N N . THR A 1 109 ? 1.844 -0.772 -3.771 1.00 87.25 109 THR A N 1
ATOM 878 C CA . THR A 1 109 ? 0.756 -1.747 -3.593 1.00 87.25 109 THR A CA 1
ATOM 879 C C . THR A 1 109 ? 0.469 -2.023 -2.118 1.00 87.25 109 THR A C 1
ATOM 881 O O . THR A 1 109 ? -0.684 -2.256 -1.775 1.00 87.25 109 THR A O 1
ATOM 884 N N . GLN A 1 110 ? 1.469 -1.929 -1.233 1.00 85.94 110 GLN A N 1
ATOM 885 C CA . GLN A 1 110 ? 1.273 -2.099 0.213 1.00 85.94 110 GLN A CA 1
ATOM 886 C C . GLN A 1 110 ? 0.457 -0.961 0.840 1.00 85.94 110 GLN A C 1
ATOM 888 O O . GLN A 1 110 ? -0.065 -1.127 1.937 1.00 85.94 110 GLN A O 1
ATOM 893 N N . ILE A 1 111 ? 0.357 0.189 0.164 1.00 85.44 111 ILE A N 1
ATOM 894 C CA . ILE A 1 111 ? -0.492 1.313 0.581 1.00 85.44 111 ILE A CA 1
ATOM 895 C C . ILE A 1 111 ? -1.959 1.044 0.213 1.00 85.44 111 ILE A C 1
ATOM 897 O O . ILE A 1 111 ? -2.870 1.478 0.912 1.00 85.44 111 ILE A O 1
ATOM 901 N N . LEU A 1 112 ? -2.204 0.342 -0.898 1.00 83.06 112 LEU A N 1
ATOM 902 C CA . LEU A 1 112 ? -3.542 0.210 -1.488 1.00 83.06 112 LEU A CA 1
ATOM 903 C C . LEU A 1 112 ? -4.224 -1.140 -1.242 1.00 83.06 112 LEU A C 1
ATOM 905 O O . LEU A 1 112 ? -5.456 -1.235 -1.340 1.00 83.06 112 LEU A O 1
ATOM 909 N N . PHE A 1 113 ? -3.440 -2.187 -0.990 1.00 84.44 113 PHE A N 1
ATOM 910 C CA . PHE A 1 113 ? -3.889 -3.570 -0.872 1.00 84.44 113 PHE A CA 1
ATOM 911 C C . PHE A 1 113 ? -3.477 -4.186 0.467 1.00 84.44 113 PHE A C 1
ATOM 913 O O . PHE A 1 113 ? -2.650 -3.654 1.203 1.00 84.44 113 PHE A O 1
ATOM 920 N N . SER A 1 114 ? -4.067 -5.341 0.785 1.00 83.75 114 SER A N 1
ATOM 921 C CA . SER A 1 114 ? -3.691 -6.097 1.979 1.00 83.75 114 SER A CA 1
ATOM 922 C C . SER A 1 114 ? -2.252 -6.612 1.879 1.00 83.75 114 SER A C 1
ATOM 924 O O . SER A 1 114 ? -1.778 -6.939 0.789 1.00 83.75 114 SER A O 1
ATOM 926 N N . PHE A 1 115 ? -1.589 -6.787 3.027 1.00 81.31 115 PHE A N 1
ATOM 927 C CA . PHE A 1 115 ? -0.235 -7.349 3.090 1.00 81.31 115 PHE A CA 1
ATOM 928 C C . PHE A 1 115 ? -0.108 -8.679 2.328 1.00 81.31 115 PHE A C 1
ATOM 930 O O . PHE A 1 115 ? 0.859 -8.887 1.600 1.00 81.31 115 PHE A O 1
ATOM 937 N N . ARG A 1 116 ? -1.118 -9.557 2.441 1.00 84.06 116 ARG A N 1
ATOM 938 C CA . ARG A 1 116 ? -1.153 -10.852 1.741 1.00 84.06 116 ARG A CA 1
ATOM 939 C C . ARG A 1 116 ? -1.169 -10.672 0.222 1.00 84.06 116 ARG A C 1
ATOM 941 O O . ARG A 1 116 ? -0.406 -11.330 -0.477 1.00 84.06 116 ARG A O 1
ATOM 948 N N . THR A 1 117 ? -2.003 -9.761 -0.278 1.00 84.56 117 THR A N 1
ATOM 949 C CA . THR A 1 117 ? -2.102 -9.450 -1.712 1.00 84.56 117 THR A CA 1
ATOM 950 C C . THR A 1 117 ? -0.799 -8.856 -2.243 1.00 84.56 117 THR A C 1
ATOM 952 O O . THR A 1 117 ? -0.321 -9.284 -3.288 1.00 84.56 117 THR A O 1
ATOM 955 N N . SER A 1 118 ? -0.193 -7.914 -1.516 1.00 85.88 118 SER A N 1
ATOM 956 C CA . SER A 1 118 ? 1.089 -7.320 -1.910 1.00 85.88 118 SER A CA 1
ATOM 957 C C . SER A 1 118 ? 2.223 -8.342 -1.926 1.00 85.88 118 SER A C 1
ATOM 959 O O . SER A 1 118 ? 3.043 -8.320 -2.839 1.00 85.88 118 SER A O 1
ATOM 961 N N . LEU A 1 119 ? 2.264 -9.263 -0.958 1.00 86.50 119 LEU A N 1
ATOM 962 C CA . LEU A 1 119 ? 3.263 -10.332 -0.922 1.00 86.50 119 LEU A CA 1
ATOM 963 C C . LEU A 1 119 ? 3.097 -11.291 -2.105 1.00 86.50 119 LEU A C 1
ATOM 965 O O . LEU A 1 119 ? 4.072 -11.582 -2.793 1.00 86.50 119 LEU A O 1
ATOM 969 N N . PHE A 1 120 ? 1.863 -11.714 -2.390 1.00 89.38 120 PHE A N 1
ATOM 970 C CA . PHE A 1 120 ? 1.561 -12.525 -3.569 1.00 89.38 120 PHE A CA 1
ATOM 971 C C . PHE A 1 120 ? 1.992 -11.822 -4.864 1.00 89.38 120 PHE A C 1
ATOM 973 O O . PHE A 1 120 ? 2.707 -12.410 -5.671 1.00 89.38 120 PHE A O 1
ATOM 980 N N . LEU A 1 121 ? 1.633 -10.545 -5.034 1.00 86.81 121 LEU A N 1
ATOM 981 C CA . LEU A 1 121 ? 2.013 -9.763 -6.210 1.00 86.81 121 LEU A CA 1
ATOM 982 C C . LEU A 1 121 ? 3.535 -9.633 -6.344 1.00 86.81 121 LEU A C 1
ATOM 984 O O . LEU A 1 121 ? 4.065 -9.755 -7.441 1.00 86.81 121 LEU A O 1
ATOM 988 N N . THR A 1 122 ? 4.243 -9.433 -5.232 1.00 88.62 122 THR A N 1
ATOM 989 C CA . THR A 1 122 ? 5.711 -9.364 -5.220 1.00 88.62 122 THR A CA 1
ATOM 990 C C . THR A 1 122 ? 6.323 -10.667 -5.726 1.00 88.62 122 THR A C 1
ATOM 992 O O . THR A 1 122 ? 7.202 -10.635 -6.581 1.00 88.62 122 THR A O 1
ATOM 995 N N . LEU A 1 123 ? 5.833 -11.816 -5.248 1.00 90.88 123 LEU A N 1
ATOM 996 C CA . LEU A 1 123 ? 6.298 -13.128 -5.703 1.00 90.88 123 LEU A CA 1
ATOM 997 C C . LEU A 1 123 ? 6.028 -13.336 -7.195 1.00 90.88 123 LEU A C 1
ATOM 999 O O . LEU A 1 123 ? 6.922 -13.765 -7.920 1.00 90.88 123 LEU A O 1
ATOM 1003 N N . VAL A 1 124 ? 4.829 -12.978 -7.664 1.00 91.00 124 VAL A N 1
ATOM 1004 C CA . VAL A 1 124 ? 4.477 -13.048 -9.089 1.00 91.00 124 VAL A CA 1
ATOM 1005 C C . VAL A 1 124 ? 5.418 -12.183 -9.923 1.00 91.00 124 VAL A C 1
ATOM 1007 O O . VAL A 1 124 ? 5.921 -12.659 -10.933 1.00 91.00 124 VAL A O 1
ATOM 1010 N N . LEU A 1 125 ? 5.705 -10.948 -9.502 1.00 89.19 125 LEU A N 1
ATOM 1011 C CA . LEU A 1 125 ? 6.601 -10.053 -10.238 1.00 89.19 125 LEU A CA 1
ATOM 1012 C C . LEU A 1 125 ? 8.052 -10.530 -10.238 1.00 89.19 125 LEU A C 1
ATOM 1014 O O . LEU A 1 125 ? 8.721 -10.375 -11.254 1.00 89.19 125 LEU A O 1
ATOM 1018 N N . LEU A 1 126 ? 8.529 -11.149 -9.156 1.00 87.75 126 LEU A N 1
ATOM 1019 C CA . LEU A 1 126 ? 9.861 -11.756 -9.115 1.00 87.75 126 LEU A CA 1
ATOM 1020 C C . LEU A 1 126 ? 9.967 -12.935 -10.086 1.00 87.75 126 LEU A C 1
ATOM 1022 O O . LEU A 1 126 ? 10.883 -12.968 -10.906 1.00 87.75 126 LEU A O 1
ATOM 1026 N N . ILE A 1 127 ? 9.002 -13.857 -10.048 1.00 90.38 127 ILE A N 1
ATOM 1027 C CA . ILE A 1 127 ? 8.938 -14.986 -10.987 1.00 90.38 127 ILE A CA 1
ATOM 1028 C C . ILE A 1 127 ? 8.871 -14.465 -12.424 1.00 90.38 127 ILE A C 1
ATOM 1030 O O . ILE A 1 127 ? 9.640 -14.890 -13.281 1.00 90.38 127 ILE A O 1
ATOM 1034 N N . LEU A 1 128 ? 7.988 -13.501 -12.678 1.00 88.25 128 LEU A N 1
ATOM 1035 C CA . LEU A 1 128 ? 7.813 -12.912 -13.995 1.00 88.25 128 LEU A CA 1
ATOM 1036 C C . LEU A 1 128 ? 9.097 -12.234 -14.473 1.00 88.25 128 LEU A C 1
ATOM 1038 O O . LEU A 1 128 ? 9.491 -12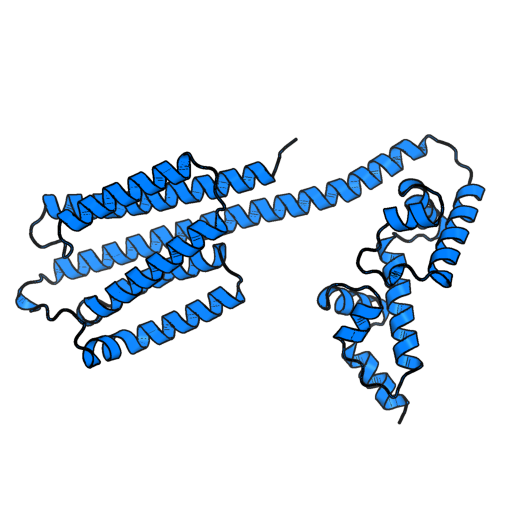.468 -15.605 1.00 88.25 128 LEU A O 1
ATOM 1042 N N . SER A 1 129 ? 9.786 -11.478 -13.612 1.00 86.38 129 SER A N 1
ATOM 1043 C CA . SER A 1 129 ? 11.059 -10.825 -13.945 1.00 86.38 129 SER A CA 1
ATOM 1044 C C . SER A 1 129 ? 12.159 -11.813 -14.341 1.00 86.38 129 SER A C 1
ATOM 1046 O O . SER A 1 129 ? 12.957 -11.497 -15.215 1.00 86.38 129 SER A O 1
ATOM 1048 N N . TYR A 1 130 ? 12.168 -13.018 -13.761 1.00 88.06 130 TYR A N 1
ATOM 1049 C CA . TYR A 1 130 ? 13.122 -14.069 -14.114 1.00 88.06 130 TYR A CA 1
ATOM 1050 C C . TYR A 1 130 ? 12.852 -14.660 -15.505 1.00 88.06 130 TYR A C 1
ATOM 1052 O O . TYR A 1 130 ? 13.781 -14.870 -16.277 1.00 88.06 130 TYR A O 1
ATOM 1060 N N . PHE A 1 131 ? 11.583 -14.898 -15.847 1.00 90.19 131 PHE A N 1
ATOM 1061 C CA . PHE A 1 131 ? 11.198 -15.509 -17.127 1.00 90.19 131 PHE A CA 1
ATOM 1062 C C . PHE A 1 131 ? 11.022 -14.511 -18.274 1.00 90.19 131 PHE A C 1
ATOM 1064 O O . PHE A 1 131 ? 10.832 -14.914 -19.418 1.00 90.19 131 PHE A O 1
ATOM 1071 N N . ILE A 1 132 ? 11.050 -13.209 -18.006 1.00 88.62 132 ILE A N 1
ATOM 1072 C CA . ILE A 1 132 ? 10.630 -12.207 -18.988 1.00 88.62 132 ILE A CA 1
ATOM 1073 C C . ILE A 1 132 ? 11.526 -12.140 -20.226 1.00 88.62 132 ILE A C 1
ATOM 1075 O O . ILE A 1 132 ? 11.020 -11.864 -21.308 1.00 88.62 132 ILE A O 1
ATOM 1079 N N . THR A 1 133 ? 12.826 -12.419 -20.094 1.00 85.94 133 THR A N 1
ATOM 1080 C CA . THR A 1 133 ? 13.766 -12.473 -21.221 1.00 85.94 133 THR A CA 1
ATOM 1081 C C . THR A 1 133 ? 13.452 -13.655 -22.131 1.00 85.94 133 THR A C 1
ATOM 1083 O O . THR A 1 133 ? 13.399 -13.489 -23.346 1.00 85.94 133 THR A O 1
ATOM 1086 N N . GLU A 1 134 ? 13.157 -14.818 -21.546 1.00 89.38 134 GLU A N 1
ATOM 1087 C CA . GLU A 1 134 ? 12.743 -16.023 -22.275 1.00 89.38 134 GLU A CA 1
ATOM 1088 C C . GLU A 1 134 ? 11.399 -15.810 -22.978 1.00 89.38 134 GLU A C 1
ATOM 1090 O O . GLU A 1 134 ? 11.256 -16.105 -24.163 1.00 89.38 134 GLU A O 1
ATOM 1095 N N . ILE A 1 135 ? 10.427 -15.212 -22.279 1.00 89.00 135 ILE A N 1
ATOM 1096 C CA . ILE A 1 135 ? 9.121 -14.855 -22.848 1.00 89.00 135 ILE A CA 1
ATOM 1097 C C . ILE A 1 135 ? 9.314 -13.886 -24.022 1.00 89.00 135 ILE A C 1
ATOM 1099 O O . ILE A 1 135 ? 8.791 -14.106 -25.114 1.00 89.00 135 ILE A O 1
ATOM 1103 N N . ALA A 1 136 ? 10.089 -12.819 -23.832 1.00 88.31 136 ALA A N 1
ATOM 1104 C CA . ALA A 1 136 ? 10.315 -11.825 -24.872 1.00 88.31 136 ALA A CA 1
ATOM 1105 C C . ALA A 1 136 ? 11.033 -12.412 -26.101 1.00 88.31 136 ALA A C 1
ATOM 1107 O O . ALA A 1 136 ? 10.706 -12.029 -27.229 1.00 88.31 136 ALA A O 1
ATOM 1108 N N . ALA A 1 137 ? 11.955 -13.361 -25.900 1.00 86.75 137 ALA A N 1
ATOM 1109 C CA . ALA A 1 137 ? 12.641 -14.083 -26.968 1.00 86.75 137 ALA A CA 1
ATOM 1110 C C . ALA A 1 137 ? 11.704 -15.038 -27.723 1.00 86.75 137 ALA A C 1
ATOM 1112 O O . ALA A 1 137 ? 11.653 -14.995 -28.953 1.00 86.75 137 ALA A O 1
ATOM 1113 N N . GLN A 1 138 ? 10.918 -15.848 -27.007 1.00 90.94 138 GLN A N 1
ATOM 1114 C CA . GLN A 1 138 ? 9.999 -16.829 -27.591 1.00 90.94 138 GLN A CA 1
ATOM 1115 C C . GLN A 1 138 ? 8.952 -16.177 -28.503 1.00 90.94 138 GLN A C 1
ATOM 1117 O O . GLN A 1 138 ? 8.662 -16.686 -29.585 1.00 90.94 138 GLN A O 1
ATOM 1122 N N . PHE A 1 139 ? 8.396 -15.043 -28.077 1.00 88.88 139 PHE A N 1
ATOM 1123 C CA . PHE A 1 139 ? 7.384 -14.306 -28.839 1.00 88.88 139 PHE A CA 1
ATOM 1124 C C . PHE A 1 139 ? 7.973 -13.231 -29.755 1.00 88.88 139 PHE A C 1
ATOM 1126 O O . PHE A 1 139 ? 7.231 -12.562 -30.474 1.00 88.88 139 PHE A O 1
ATOM 1133 N N . ASN A 1 140 ? 9.299 -13.066 -29.750 1.00 84.56 140 ASN A N 1
ATOM 1134 C CA . ASN A 1 140 ? 10.006 -12.069 -30.545 1.00 84.56 140 ASN A CA 1
ATOM 1135 C C . ASN A 1 140 ? 9.462 -10.635 -30.323 1.00 84.56 140 ASN A C 1
ATOM 1137 O O . ASN A 1 140 ? 9.386 -9.837 -31.260 1.00 84.56 140 ASN A O 1
ATOM 1141 N N . PHE A 1 141 ? 9.061 -10.333 -29.079 1.00 83.44 141 PHE A N 1
ATOM 1142 C CA . PHE A 1 141 ? 8.537 -9.027 -28.658 1.00 83.44 141 PHE A CA 1
ATOM 1143 C C . PHE A 1 141 ? 9.639 -8.015 -28.351 1.00 83.44 141 PHE A C 1
ATOM 1145 O O . PHE A 1 141 ? 9.413 -6.810 -28.471 1.00 83.44 141 PHE A O 1
ATOM 1152 N N . ALA A 1 142 ? 10.812 -8.493 -27.930 1.00 80.88 142 ALA A N 1
ATOM 1153 C CA . ALA A 1 142 ? 11.928 -7.620 -27.606 1.00 80.88 142 ALA A CA 1
ATOM 1154 C C . ALA A 1 142 ? 12.375 -6.835 -28.843 1.00 80.88 142 ALA A C 1
ATOM 1156 O O . ALA A 1 142 ? 12.498 -7.390 -29.942 1.00 80.88 142 ALA A O 1
ATOM 1157 N N . ILE A 1 143 ? 12.664 -5.544 -28.664 1.00 74.44 143 ILE A N 1
ATOM 1158 C CA . ILE A 1 143 ? 13.170 -4.729 -29.767 1.00 74.44 143 ILE A CA 1
ATOM 1159 C C . ILE A 1 143 ? 14.529 -5.285 -30.198 1.00 74.44 143 ILE A C 1
ATOM 1161 O O . ILE A 1 143 ? 15.474 -5.363 -29.412 1.00 74.44 143 ILE A O 1
ATOM 1165 N N . LYS A 1 144 ? 14.637 -5.626 -31.484 1.00 70.12 144 LYS A N 1
ATOM 1166 C CA . LYS A 1 144 ? 15.899 -5.960 -32.151 1.00 70.12 144 LYS A CA 1
ATOM 1167 C C . LYS A 1 144 ? 16.656 -4.670 -32.459 1.00 70.12 144 LYS A C 1
ATOM 1169 O O . LYS A 1 144 ? 16.722 -4.251 -33.610 1.00 70.12 144 LYS A O 1
ATOM 1174 N N . VAL A 1 145 ? 17.142 -3.979 -31.430 1.00 62.81 145 VAL A N 1
ATOM 1175 C CA . VAL A 1 145 ? 18.019 -2.825 -31.652 1.00 62.81 145 VAL A CA 1
ATOM 1176 C C . VAL A 1 145 ? 19.388 -3.357 -32.044 1.00 62.81 145 VAL A C 1
ATOM 1178 O O . VAL A 1 145 ? 19.985 -4.153 -31.322 1.00 62.81 145 VAL A O 1
ATOM 1181 N N . ASP A 1 146 ? 19.891 -2.908 -33.188 1.00 58.03 146 ASP A N 1
ATOM 1182 C CA . ASP A 1 146 ? 21.276 -3.131 -33.573 1.00 58.03 146 ASP A CA 1
ATOM 1183 C C . ASP A 1 146 ? 22.153 -2.314 -32.606 1.00 58.03 146 ASP A C 1
ATOM 1185 O O . ASP A 1 146 ? 22.247 -1.087 -32.714 1.00 58.03 146 ASP A O 1
ATOM 1189 N N . PHE A 1 147 ? 22.749 -2.975 -31.602 1.00 54.47 147 PHE A N 1
ATOM 1190 C CA . PHE A 1 147 ? 23.549 -2.349 -30.530 1.00 54.47 147 PHE A CA 1
ATOM 1191 C C . PHE A 1 147 ? 24.656 -1.423 -31.049 1.00 54.47 147 PHE A C 1
ATOM 1193 O O . PHE A 1 147 ? 25.151 -0.565 -30.324 1.00 54.47 147 PHE A O 1
ATOM 1200 N N . LYS A 1 148 ? 25.009 -1.560 -32.328 1.00 47.81 148 LYS A N 1
ATOM 1201 C CA . LYS A 1 148 ? 25.958 -0.724 -33.058 1.00 47.81 148 LYS A CA 1
ATOM 1202 C C . LYS A 1 148 ? 25.595 0.772 -33.084 1.00 47.81 148 LYS A C 1
ATOM 1204 O O . LYS A 1 148 ? 26.485 1.580 -33.329 1.00 47.81 148 LYS A O 1
ATOM 1209 N N . TYR A 1 149 ? 24.334 1.143 -32.831 1.00 54.66 149 TYR A N 1
ATOM 1210 C CA . TYR A 1 149 ? 23.869 2.540 -32.792 1.00 54.66 149 TYR A CA 1
ATOM 1211 C C . TYR A 1 149 ? 23.819 3.171 -31.391 1.00 54.66 149 TYR A C 1
ATOM 1213 O O . TYR A 1 149 ? 23.687 4.392 -31.297 1.00 54.66 149 TYR A O 1
ATOM 1221 N N . TYR A 1 150 ? 23.931 2.386 -30.313 1.00 66.56 150 TYR A N 1
ATOM 1222 C CA . TYR A 1 150 ? 23.852 2.911 -28.947 1.00 66.56 150 TYR A CA 1
ATOM 1223 C C . TYR A 1 150 ? 25.226 2.975 -28.293 1.00 66.56 150 TYR A C 1
ATOM 1225 O O . TYR A 1 150 ? 25.892 1.962 -28.093 1.00 66.56 150 TYR A O 1
ATOM 1233 N N . ASP A 1 151 ? 25.628 4.189 -27.922 1.00 75.88 151 ASP A N 1
ATOM 1234 C CA . ASP A 1 151 ? 26.830 4.418 -27.131 1.00 75.88 151 ASP A CA 1
ATOM 1235 C C . ASP A 1 151 ? 26.670 3.755 -25.741 1.00 75.88 151 ASP A C 1
ATOM 1237 O O . ASP A 1 151 ? 25.711 4.069 -25.021 1.00 75.88 151 ASP A O 1
ATOM 1241 N N . PRO A 1 152 ? 27.586 2.857 -25.323 1.00 81.75 152 PRO A N 1
ATOM 1242 C CA . PRO A 1 152 ? 27.553 2.229 -24.002 1.00 81.75 152 PRO A CA 1
ATOM 1243 C C . PRO A 1 152 ? 27.474 3.226 -22.836 1.00 81.75 152 PRO A C 1
ATOM 1245 O O . PRO A 1 152 ? 26.927 2.902 -21.780 1.00 81.75 152 PRO A O 1
ATOM 1248 N N . VAL A 1 153 ? 28.009 4.439 -23.006 1.00 83.69 153 VAL A N 1
ATOM 1249 C CA . VAL A 1 153 ? 27.942 5.516 -22.009 1.00 83.69 153 VAL A CA 1
ATOM 1250 C C . VAL A 1 153 ? 26.506 6.013 -21.842 1.00 83.69 153 VAL A C 1
ATOM 1252 O O . VAL A 1 153 ? 26.046 6.192 -20.713 1.00 83.69 153 VAL A O 1
ATOM 1255 N N . VAL A 1 154 ? 25.777 6.183 -22.946 1.00 82.25 154 VAL A N 1
ATOM 1256 C CA . VAL A 1 154 ? 24.371 6.618 -22.942 1.00 82.25 154 VAL A CA 1
ATOM 1257 C C . VAL A 1 154 ? 23.486 5.572 -22.273 1.00 82.25 154 VAL A C 1
ATOM 1259 O O . VAL A 1 154 ? 22.631 5.926 -21.462 1.00 82.25 154 VAL A O 1
ATOM 1262 N N . LEU A 1 155 ? 23.725 4.287 -22.553 1.00 82.31 155 LEU A N 1
ATOM 1263 C CA . LEU A 1 155 ? 22.983 3.199 -21.920 1.00 82.31 155 LEU A CA 1
ATOM 1264 C C . LEU A 1 155 ? 23.182 3.206 -20.399 1.00 82.31 155 LEU A C 1
ATOM 1266 O O . LEU A 1 155 ? 22.207 3.271 -19.656 1.00 82.31 155 LEU A O 1
ATOM 1270 N N . LYS A 1 156 ? 24.434 3.251 -19.924 1.00 87.12 156 LYS A N 1
ATOM 1271 C CA . LYS A 1 156 ? 24.729 3.333 -18.482 1.00 87.12 156 LYS A CA 1
ATOM 1272 C C . LYS A 1 156 ? 24.106 4.563 -17.825 1.00 87.12 156 LYS A C 1
ATOM 1274 O O . LYS A 1 156 ? 23.592 4.476 -16.713 1.00 87.12 156 LYS A O 1
ATOM 1279 N N . PHE A 1 157 ? 24.122 5.709 -18.505 1.00 87.25 157 PHE A N 1
ATOM 1280 C CA . PHE A 1 157 ? 23.462 6.916 -18.012 1.00 87.25 157 PHE A CA 1
ATOM 1281 C C . PHE A 1 157 ? 21.951 6.706 -17.815 1.00 87.25 157 PHE A C 1
ATOM 1283 O O . PHE A 1 157 ? 21.419 7.059 -16.761 1.00 87.25 157 PHE A O 1
ATOM 1290 N N . GLN A 1 158 ? 21.264 6.079 -18.777 1.00 85.31 158 GLN A N 1
ATOM 1291 C CA . GLN A 1 158 ? 19.842 5.741 -18.648 1.00 85.31 158 GLN A CA 1
ATOM 1292 C C . GLN A 1 158 ? 19.569 4.739 -17.516 1.00 85.31 158 GLN A C 1
ATOM 1294 O O . GLN A 1 158 ? 18.558 4.861 -16.819 1.00 85.31 158 GLN A O 1
ATOM 1299 N N . GLU A 1 159 ? 20.460 3.772 -17.296 1.00 88.81 159 GLU A N 1
ATOM 1300 C CA . GLU A 1 159 ? 20.353 2.829 -16.177 1.00 88.81 159 GLU A CA 1
ATOM 1301 C C . GLU A 1 159 ? 20.437 3.555 -14.832 1.00 88.81 159 GLU A C 1
ATOM 1303 O O . GLU A 1 159 ? 19.551 3.399 -13.991 1.00 88.81 159 GLU A O 1
ATOM 1308 N N . TYR A 1 160 ? 21.440 4.421 -14.646 1.00 92.06 160 TYR A N 1
ATOM 1309 C CA . TYR A 1 160 ? 21.575 5.226 -13.428 1.00 92.06 160 TYR A CA 1
ATOM 1310 C C . TYR A 1 160 ? 20.381 6.152 -13.201 1.00 92.06 160 TYR A C 1
ATOM 1312 O O . TYR A 1 160 ? 19.918 6.303 -12.065 1.00 92.06 160 TYR A O 1
ATOM 1320 N N . LEU A 1 161 ? 19.840 6.737 -14.270 1.00 91.06 161 LEU A N 1
ATOM 1321 C CA . LEU A 1 161 ? 18.624 7.538 -14.196 1.00 91.06 161 LEU A CA 1
ATOM 1322 C C . LEU A 1 161 ? 17.423 6.686 -13.755 1.00 91.06 161 LEU A C 1
ATOM 1324 O O . LEU A 1 161 ? 16.673 7.095 -12.870 1.00 91.06 161 LEU A O 1
ATOM 1328 N N . THR A 1 162 ? 17.280 5.477 -14.302 1.00 90.94 162 THR A N 1
ATOM 1329 C CA . THR A 1 162 ? 16.224 4.523 -13.927 1.00 90.94 162 THR A CA 1
ATOM 1330 C C . THR A 1 162 ? 16.330 4.115 -12.457 1.00 90.94 162 THR A C 1
ATOM 1332 O O . THR A 1 162 ? 15.326 4.149 -11.743 1.00 90.94 162 THR A O 1
ATOM 1335 N N . TYR A 1 163 ? 17.536 3.817 -11.964 1.00 94.12 163 TYR A N 1
ATOM 1336 C CA . TYR A 1 163 ? 17.763 3.527 -10.544 1.00 94.12 163 TYR A CA 1
ATOM 1337 C C . TYR A 1 163 ? 17.410 4.720 -9.658 1.00 94.12 163 TYR A C 1
ATOM 1339 O O . TYR A 1 163 ? 16.739 4.553 -8.641 1.00 94.12 163 TYR A O 1
ATOM 1347 N N . THR A 1 164 ? 17.795 5.931 -10.062 1.00 94.81 164 THR A N 1
ATOM 1348 C CA . THR A 1 164 ? 17.482 7.160 -9.321 1.00 94.81 164 THR A CA 1
ATOM 1349 C C . THR A 1 164 ? 15.971 7.377 -9.217 1.00 94.81 164 THR A C 1
ATOM 1351 O O . THR A 1 164 ? 15.459 7.657 -8.133 1.00 94.81 164 THR A O 1
ATOM 1354 N N . ILE A 1 165 ? 15.239 7.174 -10.318 1.00 94.44 165 ILE A N 1
ATOM 1355 C CA . ILE A 1 165 ? 13.771 7.240 -10.353 1.00 94.44 165 ILE A CA 1
ATOM 1356 C C . ILE A 1 165 ? 13.165 6.180 -9.424 1.00 94.44 165 ILE A C 1
ATOM 1358 O O . ILE A 1 165 ? 12.305 6.501 -8.601 1.00 94.44 165 ILE A O 1
ATOM 1362 N N . ALA A 1 166 ? 13.629 4.931 -9.510 1.00 95.12 166 ALA A N 1
ATOM 1363 C CA . ALA A 1 166 ? 13.134 3.842 -8.673 1.00 95.12 166 ALA A CA 1
ATOM 1364 C C . ALA A 1 166 ? 13.347 4.121 -7.177 1.00 95.12 166 ALA A C 1
ATOM 1366 O O . ALA A 1 166 ? 12.425 3.940 -6.377 1.00 95.12 166 ALA A O 1
ATOM 1367 N N . ILE A 1 167 ? 14.532 4.611 -6.803 1.00 96.44 167 ILE A N 1
ATOM 1368 C CA . ILE A 1 167 ? 14.878 4.991 -5.429 1.00 96.44 167 ILE A CA 1
ATOM 1369 C C . ILE A 1 167 ? 13.968 6.122 -4.945 1.00 96.44 167 ILE A C 1
ATOM 1371 O O . ILE A 1 167 ? 13.352 5.997 -3.886 1.00 96.44 167 ILE A O 1
ATOM 1375 N N . TYR A 1 168 ? 13.826 7.192 -5.730 1.00 96.69 168 TYR A N 1
ATOM 1376 C CA . TYR A 1 168 ? 12.972 8.327 -5.388 1.00 96.69 168 TYR A CA 1
ATOM 1377 C C . TYR A 1 168 ? 11.522 7.897 -5.117 1.00 96.69 168 TYR A C 1
ATOM 1379 O O . TYR A 1 168 ? 10.975 8.198 -4.054 1.00 96.69 168 TYR A O 1
ATOM 1387 N N . PHE A 1 169 ? 10.905 7.140 -6.033 1.00 95.31 169 PHE A N 1
ATOM 1388 C CA . PHE A 1 169 ? 9.526 6.679 -5.850 1.00 95.31 169 PHE A CA 1
ATOM 1389 C C . PHE A 1 169 ? 9.391 5.671 -4.705 1.00 95.31 169 PHE A C 1
ATOM 1391 O O . PHE A 1 169 ? 8.352 5.638 -4.047 1.00 95.31 169 PHE A O 1
ATOM 1398 N N . SER A 1 170 ? 10.432 4.886 -4.420 1.00 95.38 170 SER A N 1
ATOM 1399 C CA . SER A 1 170 ? 10.445 3.980 -3.268 1.00 95.38 170 SER A CA 1
ATOM 1400 C C . SER A 1 170 ? 10.415 4.764 -1.957 1.00 95.38 170 SER A C 1
ATOM 1402 O O . SER A 1 170 ? 9.586 4.478 -1.094 1.00 95.38 170 SER A O 1
ATOM 1404 N N . PHE A 1 171 ? 11.247 5.803 -1.826 1.00 96.50 171 PHE A N 1
ATOM 1405 C CA . PHE A 1 171 ? 11.229 6.694 -0.663 1.00 96.50 171 PHE A CA 1
ATOM 1406 C C . PHE A 1 171 ? 9.906 7.446 -0.529 1.00 96.50 171 PHE A C 1
ATOM 1408 O O . PHE A 1 171 ? 9.359 7.507 0.571 1.00 96.50 171 PHE A O 1
ATOM 1415 N N . LEU A 1 172 ? 9.358 7.956 -1.635 1.00 95.00 172 LEU A N 1
ATOM 1416 C CA . LEU A 1 172 ? 8.051 8.613 -1.649 1.00 95.00 172 LEU A CA 1
ATOM 1417 C C . LEU A 1 172 ? 6.949 7.673 -1.135 1.00 95.00 172 LEU A C 1
ATOM 1419 O O . LEU A 1 172 ? 6.149 8.058 -0.284 1.00 95.00 172 LEU A O 1
ATOM 1423 N N . GLY A 1 173 ? 6.931 6.426 -1.613 1.00 93.19 173 GLY A N 1
ATOM 1424 C CA . GLY A 1 173 ? 5.964 5.421 -1.174 1.00 93.19 173 GLY A CA 1
ATOM 1425 C C . GLY A 1 173 ? 6.110 5.072 0.304 1.00 93.19 173 GLY A C 1
ATOM 1426 O O . GLY A 1 173 ? 5.121 5.037 1.031 1.00 93.19 173 GLY A O 1
ATOM 1427 N N . LEU A 1 174 ? 7.340 4.870 0.783 1.00 94.31 174 LEU A N 1
ATOM 1428 C CA . LEU A 1 174 ? 7.599 4.587 2.198 1.00 94.31 174 LEU A CA 1
ATOM 1429 C C . LEU A 1 174 ? 7.208 5.755 3.111 1.00 94.31 174 LEU A C 1
ATOM 1431 O O . LEU A 1 174 ? 6.624 5.521 4.171 1.00 94.31 174 LEU A O 1
ATOM 1435 N N . TYR A 1 175 ? 7.491 6.992 2.697 1.00 94.69 175 TYR A N 1
ATOM 1436 C CA . TYR A 1 175 ? 7.122 8.197 3.436 1.00 94.69 175 TYR A CA 1
ATOM 1437 C C . TYR A 1 175 ? 5.607 8.268 3.653 1.00 94.69 175 TYR A C 1
ATOM 1439 O O . TYR A 1 175 ? 5.157 8.303 4.799 1.00 94.69 175 TYR A O 1
ATOM 1447 N N . TYR A 1 176 ? 4.821 8.184 2.576 1.00 93.00 176 TYR A N 1
ATOM 1448 C CA . TYR A 1 176 ? 3.363 8.282 2.666 1.00 93.00 176 TYR A CA 1
ATOM 1449 C C . TYR A 1 176 ? 2.713 7.054 3.299 1.00 93.00 176 TYR A C 1
ATOM 1451 O O . TYR A 1 176 ? 1.723 7.187 4.014 1.00 93.00 176 TYR A O 1
ATOM 1459 N N . LYS A 1 177 ? 3.301 5.862 3.135 1.00 90.81 177 LYS A N 1
ATOM 1460 C CA . LYS A 1 177 ? 2.894 4.674 3.897 1.00 90.81 177 LYS A CA 1
ATOM 1461 C C . LYS A 1 177 ? 2.997 4.933 5.401 1.00 90.81 177 LYS A C 1
ATOM 1463 O O . LYS A 1 177 ? 2.064 4.636 6.144 1.00 90.81 177 LYS A O 1
ATOM 1468 N N . ASN A 1 178 ? 4.127 5.479 5.848 1.00 91.12 178 ASN A N 1
ATOM 1469 C CA . ASN A 1 178 ? 4.340 5.797 7.254 1.00 91.12 178 ASN A CA 1
ATOM 1470 C C . ASN A 1 178 ? 3.425 6.936 7.724 1.00 91.12 178 ASN A C 1
ATOM 1472 O O . ASN A 1 178 ? 2.882 6.872 8.822 1.00 91.12 178 ASN A O 1
ATOM 1476 N N . GLU A 1 179 ? 3.219 7.962 6.902 1.00 91.00 179 GLU A N 1
ATOM 1477 C CA . GLU A 1 179 ? 2.322 9.072 7.222 1.00 91.00 179 GLU A CA 1
ATOM 1478 C C . GLU A 1 179 ? 0.872 8.608 7.408 1.00 91.00 179 GLU A C 1
ATOM 1480 O O . GLU A 1 179 ? 0.270 8.892 8.444 1.00 91.00 179 GLU A O 1
ATOM 1485 N N . PHE A 1 180 ? 0.330 7.826 6.469 1.00 89.81 180 PHE A N 1
ATOM 1486 C CA . PHE A 1 180 ? -1.030 7.292 6.578 1.00 89.81 180 PHE A CA 1
ATOM 1487 C C . PHE A 1 180 ? -1.177 6.401 7.807 1.00 89.81 180 PHE A C 1
ATOM 1489 O O . PHE A 1 180 ? -2.121 6.575 8.575 1.00 89.81 180 PHE A O 1
ATOM 1496 N N . PHE A 1 181 ? -0.197 5.531 8.059 1.00 87.81 181 PHE A N 1
ATOM 1497 C CA . PHE A 1 181 ? -0.182 4.692 9.252 1.00 87.81 181 PHE A CA 1
ATOM 1498 C C . PHE A 1 181 ? -0.181 5.519 10.546 1.00 87.81 181 PHE A C 1
ATOM 1500 O O . PHE A 1 181 ? -0.907 5.200 11.485 1.00 87.81 181 PHE A O 1
ATOM 1507 N N . ARG A 1 182 ? 0.580 6.620 10.609 1.00 87.38 182 ARG A N 1
ATOM 1508 C CA . ARG A 1 182 ? 0.585 7.524 11.772 1.00 87.38 182 ARG A CA 1
ATOM 1509 C C . ARG A 1 182 ? -0.768 8.200 11.987 1.00 87.38 182 ARG A C 1
ATOM 1511 O O . ARG A 1 182 ? -1.193 8.320 13.135 1.00 87.38 182 ARG A O 1
ATOM 1518 N N . ILE A 1 183 ? -1.437 8.635 10.918 1.00 86.38 183 ILE A N 1
ATOM 1519 C CA . ILE A 1 183 ? -2.763 9.268 10.999 1.00 86.38 183 ILE A CA 1
ATOM 1520 C C . ILE A 1 183 ? -3.817 8.245 11.448 1.00 86.38 183 ILE A C 1
ATOM 1522 O O . ILE A 1 183 ? -4.598 8.537 12.352 1.00 86.38 183 ILE A O 1
ATOM 1526 N N . GLU A 1 184 ? -3.798 7.034 10.890 1.00 84.56 184 GLU A N 1
ATOM 1527 C CA . GLU A 1 184 ? -4.697 5.934 11.274 1.00 84.56 184 GLU A CA 1
ATOM 1528 C C . GLU A 1 184 ? -4.470 5.486 12.726 1.00 84.56 184 GLU A C 1
ATOM 1530 O O . GLU A 1 184 ? -5.422 5.271 13.479 1.00 84.56 184 GLU A O 1
ATOM 1535 N N . LEU A 1 185 ? -3.211 5.411 13.171 1.00 84.06 185 LEU A N 1
ATOM 1536 C CA . LEU A 1 185 ? -2.897 5.169 14.577 1.00 84.06 185 LEU A CA 1
ATOM 1537 C C . LEU A 1 185 ? -3.448 6.285 15.462 1.00 84.06 185 LEU A C 1
ATOM 1539 O O . LEU A 1 185 ? -4.093 5.990 16.462 1.00 84.06 185 LEU A O 1
ATOM 1543 N N . LYS A 1 186 ? -3.232 7.555 15.103 1.00 82.94 186 LYS A N 1
ATOM 1544 C CA . LYS A 1 186 ? -3.749 8.706 15.858 1.00 82.94 186 LYS A CA 1
ATOM 1545 C C . LYS A 1 186 ? -5.276 8.673 15.944 1.00 82.94 186 LYS A C 1
ATOM 1547 O O . LYS A 1 186 ? -5.801 8.965 17.007 1.00 82.94 186 LYS A O 1
ATOM 1552 N N . GLN A 1 187 ? -5.983 8.275 14.885 1.00 78.88 187 GLN A N 1
ATOM 1553 C CA . GLN A 1 187 ? -7.433 8.045 14.921 1.00 78.88 187 GLN A CA 1
ATOM 1554 C C . GLN A 1 187 ? -7.804 7.000 15.970 1.00 78.88 187 GLN A C 1
ATOM 1556 O O . GLN A 1 187 ? -8.547 7.295 16.903 1.00 78.88 187 GLN A O 1
ATOM 1561 N N . LYS A 1 188 ? -7.200 5.814 15.882 1.00 76.31 188 LYS A N 1
ATOM 1562 C CA . LYS A 1 188 ? -7.465 4.709 16.806 1.00 76.31 188 LYS A CA 1
ATOM 1563 C C . LYS A 1 188 ? -7.144 5.084 18.258 1.00 76.31 188 LYS A C 1
ATOM 1565 O O . LYS A 1 188 ? -7.918 4.803 19.166 1.00 76.31 188 LYS A O 1
ATOM 1570 N N . PHE A 1 189 ? -6.033 5.785 18.474 1.00 74.75 189 PHE A N 1
ATOM 1571 C CA . PHE A 1 189 ? -5.619 6.317 19.772 1.00 74.75 189 PHE A CA 1
ATOM 1572 C C . PHE A 1 189 ? -6.397 7.545 20.232 1.00 74.75 189 PHE A C 1
ATOM 1574 O O . PHE A 1 189 ? -6.207 7.918 21.375 1.00 74.75 189 PHE A O 1
ATOM 1581 N N . LEU A 1 190 ? -7.215 8.198 19.405 1.00 65.81 190 LEU A N 1
ATOM 1582 C CA . LEU A 1 190 ? -8.121 9.278 19.823 1.00 65.81 190 LEU A CA 1
ATOM 1583 C C . LEU A 1 190 ? -9.536 8.753 20.096 1.00 65.81 190 LEU A C 1
ATOM 1585 O O . LEU A 1 190 ? -10.258 9.330 20.908 1.00 65.81 190 LEU A O 1
ATOM 1589 N N . GLU A 1 191 ? -9.914 7.639 19.474 1.00 60.34 191 GLU A N 1
ATOM 1590 C CA . GLU A 1 191 ? -11.144 6.904 19.777 1.00 60.34 191 GLU A CA 1
ATOM 1591 C C . GLU A 1 191 ? -11.070 6.223 21.152 1.00 60.34 191 GLU A C 1
ATOM 1593 O O . GLU A 1 191 ? -11.995 6.360 21.950 1.00 60.34 191 GLU A O 1
ATOM 1598 N N . ILE A 1 192 ? -9.938 5.588 21.486 1.00 57.50 192 ILE A N 1
ATOM 1599 C CA . ILE A 1 192 ? -9.704 4.940 22.793 1.00 57.50 192 ILE A CA 1
ATOM 1600 C C . ILE A 1 192 ? -9.864 5.907 23.998 1.00 57.50 192 ILE A C 1
ATOM 1602 O O . ILE A 1 192 ? -10.589 5.569 24.933 1.00 57.50 192 ILE A O 1
ATOM 1606 N N . PRO A 1 193 ? -9.249 7.108 24.027 1.00 50.84 193 PRO A N 1
ATOM 1607 C CA . PRO A 1 193 ? -9.398 8.055 25.119 1.00 50.84 193 PRO A CA 1
ATOM 1608 C C . PRO A 1 193 ? -10.733 8.780 25.077 1.00 50.84 193 PRO A C 1
ATOM 1610 O O . PRO A 1 193 ? -11.150 9.219 26.127 1.00 50.84 193 PRO A O 1
ATOM 1613 N N . LYS A 1 194 ? -11.446 8.907 23.949 1.00 51.38 194 LYS A N 1
ATOM 1614 C CA . LYS A 1 194 ? -12.827 9.421 24.000 1.00 51.38 194 LYS A CA 1
ATOM 1615 C C . LYS A 1 194 ? -13.765 8.448 24.700 1.00 51.38 194 LYS A C 1
ATOM 1617 O O . LYS A 1 194 ? -14.549 8.898 25.519 1.00 51.38 194 LYS A O 1
ATOM 1622 N N . ILE A 1 195 ? -13.637 7.148 24.432 1.00 53.78 195 ILE A N 1
ATOM 1623 C CA . ILE A 1 195 ? -14.405 6.118 25.143 1.00 53.78 195 ILE A CA 1
ATOM 1624 C C . ILE A 1 195 ? -14.079 6.181 26.639 1.00 53.78 195 ILE A C 1
ATOM 1626 O O . ILE A 1 195 ? -14.986 6.347 27.446 1.00 53.78 195 ILE A O 1
ATOM 1630 N N . ASN A 1 196 ? -12.791 6.181 27.001 1.00 52.44 196 ASN A N 1
ATOM 1631 C CA . ASN A 1 196 ? -12.398 6.235 28.408 1.00 52.44 196 ASN A CA 1
ATOM 1632 C C . ASN A 1 196 ? -12.694 7.584 29.080 1.00 52.44 196 ASN A C 1
ATOM 1634 O O . ASN A 1 196 ? -13.091 7.560 30.227 1.00 52.44 196 ASN A O 1
ATOM 1638 N N . LEU A 1 197 ? -12.529 8.741 28.424 1.00 51.19 197 LEU A N 1
ATOM 1639 C CA . LEU A 1 197 ? -12.751 10.079 29.007 1.00 51.19 197 LEU A CA 1
ATOM 1640 C C . LEU A 1 197 ? -14.224 10.479 29.028 1.00 51.19 197 LEU A C 1
ATOM 1642 O O . LEU A 1 197 ? -14.603 11.282 29.873 1.00 51.19 197 LEU A O 1
ATOM 1646 N N . GLU A 1 198 ? -15.053 9.993 28.100 1.00 52.09 198 GLU A N 1
ATOM 1647 C CA . GLU A 1 198 ? -16.507 10.095 28.243 1.00 52.09 198 GLU A CA 1
ATOM 1648 C C . GLU A 1 198 ? -16.957 9.196 29.390 1.00 52.09 198 GLU A C 1
ATOM 1650 O O . GLU A 1 198 ? -17.680 9.689 30.242 1.00 52.09 198 GLU A O 1
ATOM 1655 N N . GLU A 1 199 ? -16.449 7.962 29.506 1.00 49.44 199 GLU A N 1
ATOM 1656 C CA . GLU A 1 199 ? -16.667 7.122 30.693 1.00 49.44 199 GLU A CA 1
ATOM 1657 C C . GLU A 1 199 ? -16.168 7.795 31.987 1.00 49.44 199 GLU A C 1
ATOM 1659 O O . GLU A 1 199 ? -16.900 7.791 32.969 1.00 49.44 199 GLU A O 1
ATOM 1664 N N . GLU A 1 200 ? -14.995 8.442 31.990 1.00 48.16 200 GLU A N 1
ATOM 1665 C CA . GLU A 1 200 ? -14.385 9.108 33.157 1.00 48.16 200 GLU A CA 1
ATOM 1666 C C . GLU A 1 200 ? -15.070 10.435 33.505 1.00 48.16 200 GLU A C 1
ATOM 1668 O O . GLU A 1 200 ? -15.299 10.721 34.673 1.00 48.16 200 GLU A O 1
ATOM 1673 N N . LYS A 1 201 ? -15.458 11.258 32.519 1.00 49.69 201 LYS A N 1
ATOM 1674 C CA . LYS A 1 201 ? -16.236 12.487 32.767 1.00 49.69 201 LYS A CA 1
ATOM 1675 C C . LYS A 1 201 ? -17.624 12.165 33.271 1.00 49.69 201 LYS A C 1
ATOM 1677 O O . LYS A 1 201 ? -18.113 12.871 34.147 1.00 49.69 201 LYS A O 1
ATOM 1682 N N . VAL A 1 202 ? -18.249 11.132 32.722 1.00 56.69 202 VAL A N 1
ATOM 1683 C CA . VAL A 1 202 ? -19.545 10.626 33.164 1.00 56.69 202 VAL A CA 1
ATOM 1684 C C . VAL A 1 202 ? -19.423 9.955 34.542 1.00 56.69 202 VAL A C 1
ATOM 1686 O O . VAL A 1 202 ? -20.337 10.080 35.356 1.00 56.69 202 VAL A O 1
ATOM 1689 N N . LEU A 1 203 ? -18.276 9.339 34.863 1.00 52.56 203 LEU A N 1
ATOM 1690 C CA . LEU A 1 203 ? -17.932 8.921 36.224 1.00 52.56 203 LEU A CA 1
ATOM 1691 C C . LEU A 1 203 ? -17.800 10.128 37.162 1.00 52.56 203 LEU A C 1
ATOM 1693 O O . LEU A 1 203 ? -18.438 10.131 38.201 1.00 52.56 203 LEU A O 1
ATOM 1697 N N . ASN A 1 204 ? -17.057 11.171 36.796 1.00 49.16 204 ASN A N 1
ATOM 1698 C CA . ASN A 1 204 ? -16.747 12.283 37.701 1.00 49.16 204 ASN A CA 1
ATOM 1699 C C . ASN A 1 204 ? -17.914 13.277 37.872 1.00 49.16 204 ASN A C 1
ATOM 1701 O O . ASN A 1 204 ? -18.060 13.874 38.931 1.00 49.16 204 ASN A O 1
ATOM 1705 N N . THR A 1 205 ? -18.787 13.460 36.872 1.00 48.03 205 THR A N 1
ATOM 1706 C CA . THR A 1 205 ? -19.968 14.349 37.013 1.00 48.03 205 THR A CA 1
ATOM 1707 C C . THR A 1 205 ? -21.083 13.742 37.855 1.00 48.03 205 THR A C 1
ATOM 1709 O O . THR A 1 205 ? -21.834 14.476 38.492 1.00 48.03 205 THR A O 1
ATOM 1712 N N . ALA A 1 206 ? -21.181 12.417 37.911 1.00 49.69 206 ALA A N 1
ATOM 1713 C CA . ALA A 1 206 ? -22.169 11.749 38.744 1.00 49.69 206 ALA A CA 1
ATOM 1714 C C . ALA A 1 206 ? -21.624 11.410 40.152 1.00 49.69 206 ALA A C 1
ATOM 1716 O O . ALA A 1 206 ? -22.335 10.808 40.949 1.00 49.69 206 ALA A O 1
ATOM 1717 N N . GLU A 1 207 ? -20.349 11.693 40.476 1.00 48.94 207 GLU A N 1
ATOM 1718 C CA . GLU A 1 207 ? -19.823 11.584 41.859 1.00 48.94 207 GLU A CA 1
ATOM 1719 C C . GLU A 1 207 ? -20.471 12.630 42.778 1.00 48.94 207 GLU A C 1
ATOM 1721 O O . GLU A 1 207 ? -20.537 12.448 43.989 1.00 48.94 207 GLU A O 1
ATOM 1726 N N . THR A 1 208 ? -21.031 13.684 42.185 1.00 48.75 208 THR A N 1
ATOM 1727 C CA . THR A 1 208 ? -21.772 14.745 42.868 1.00 48.75 208 THR A CA 1
ATOM 1728 C C . THR A 1 208 ? -23.267 14.467 43.065 1.00 48.75 208 THR A C 1
ATOM 1730 O O . THR A 1 208 ? -23.913 15.229 43.778 1.00 48.75 208 THR A O 1
ATOM 1733 N N . GLU A 1 209 ? -23.827 13.385 42.508 1.00 47.72 209 GLU A N 1
ATOM 1734 C CA . GLU A 1 209 ? -25.251 13.043 42.665 1.00 47.72 209 GLU A CA 1
ATOM 1735 C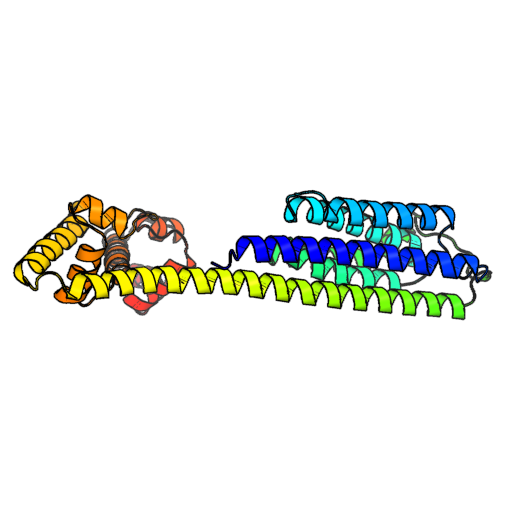 C . GLU A 1 209 ? -25.437 11.703 43.404 1.00 47.72 209 GLU A C 1
ATOM 1737 O O . GLU A 1 209 ? -25.290 10.620 42.843 1.00 47.72 209 GLU A O 1
ATOM 1742 N N . GLU A 1 210 ? -25.754 11.835 44.697 1.00 47.06 210 GLU A N 1
ATOM 1743 C CA . GLU A 1 210 ? -26.288 10.851 45.654 1.00 47.06 210 GLU A CA 1
ATOM 1744 C C . GLU A 1 210 ? -25.593 9.479 45.773 1.00 47.06 210 GLU A C 1
ATOM 1746 O O . GLU A 1 210 ? -25.905 8.489 45.106 1.00 47.06 210 GLU A O 1
ATOM 1751 N N . SER A 1 211 ? -24.746 9.385 46.801 1.00 46.53 211 SER A N 1
ATOM 1752 C CA . SER A 1 211 ? -24.330 8.148 47.457 1.00 46.53 211 SER A CA 1
ATOM 1753 C C . SER A 1 211 ? -25.531 7.438 48.100 1.00 46.53 211 SER A C 1
ATOM 1755 O O . SER A 1 211 ? -25.851 7.671 49.267 1.00 46.53 211 SER A O 1
ATOM 1757 N N . ASN A 1 212 ? -26.206 6.560 47.361 1.00 60.19 212 ASN A N 1
ATOM 1758 C CA . ASN A 1 212 ? -27.135 5.602 47.958 1.00 60.19 212 ASN A CA 1
ATOM 1759 C C . ASN A 1 212 ? -26.689 4.166 47.612 1.00 60.19 212 ASN A C 1
ATOM 1761 O O . ASN A 1 212 ? -27.040 3.670 46.536 1.00 60.19 212 ASN A O 1
ATOM 1765 N N . PRO A 1 213 ? -25.869 3.521 48.471 1.00 62.75 213 PRO A N 1
ATOM 1766 C CA . PRO A 1 213 ? -25.271 2.201 48.226 1.00 62.75 213 PRO A CA 1
ATOM 1767 C C . PRO A 1 213 ? -26.292 1.128 47.819 1.00 62.75 213 PRO A C 1
ATOM 1769 O O . PRO A 1 213 ? -26.021 0.313 46.936 1.00 62.75 213 PRO A O 1
ATOM 1772 N N . ASP A 1 214 ? -27.503 1.200 48.374 1.00 71.94 214 ASP A N 1
ATOM 1773 C CA . ASP A 1 214 ? -28.574 0.228 48.139 1.00 71.94 214 ASP A CA 1
ATOM 1774 C C . ASP A 1 214 ? -29.065 0.217 46.681 1.00 71.94 214 ASP A C 1
ATOM 1776 O O . ASP A 1 214 ? -29.421 -0.831 46.140 1.00 71.94 214 ASP A O 1
ATOM 1780 N N . LYS A 1 215 ? -29.038 1.365 45.985 1.00 79.25 215 LYS A N 1
ATOM 1781 C CA . LYS A 1 215 ? -29.472 1.443 44.578 1.00 79.25 215 LYS A CA 1
ATOM 1782 C C . LYS A 1 215 ? -28.499 0.734 43.632 1.00 79.25 215 LYS A C 1
ATOM 1784 O O . LYS A 1 215 ? -28.946 0.133 42.651 1.00 79.25 215 LYS A O 1
ATOM 1789 N N . TYR A 1 216 ? -27.193 0.795 43.907 1.00 84.06 216 TYR A N 1
ATOM 1790 C CA . TYR A 1 216 ? -26.183 0.126 43.082 1.00 84.06 216 TYR A CA 1
ATOM 1791 C C . TYR A 1 216 ? -26.217 -1.387 43.265 1.00 84.06 216 TYR A C 1
ATOM 1793 O O . TYR A 1 216 ? -26.085 -2.096 42.271 1.00 84.06 216 TYR A O 1
ATOM 1801 N N . GLN A 1 217 ? -26.482 -1.873 44.480 1.00 86.75 217 GLN A N 1
ATOM 1802 C CA . GLN A 1 217 ? -26.666 -3.303 44.728 1.00 86.75 217 GLN A CA 1
ATOM 1803 C C . GLN A 1 217 ? -27.864 -3.856 43.942 1.00 86.75 217 GLN A C 1
ATOM 1805 O O . GLN A 1 217 ? -27.709 -4.793 43.166 1.00 86.75 217 GLN A O 1
ATOM 1810 N N . ILE A 1 218 ? -29.031 -3.206 44.029 1.00 87.94 218 ILE A N 1
ATOM 1811 C CA . ILE A 1 218 ? -30.240 -3.629 43.295 1.00 87.94 218 ILE A CA 1
ATOM 1812 C C . ILE A 1 218 ? -30.020 -3.600 41.773 1.00 87.94 218 ILE A C 1
ATOM 1814 O O . ILE A 1 218 ? -30.584 -4.405 41.028 1.00 87.94 218 ILE A O 1
ATOM 1818 N N . LEU A 1 219 ? -29.246 -2.634 41.270 1.00 89.88 219 LEU A N 1
ATOM 1819 C CA . LEU A 1 219 ? -28.903 -2.580 39.851 1.00 89.88 219 LEU A CA 1
ATOM 1820 C C . LEU A 1 219 ? -27.916 -3.688 39.462 1.00 89.88 219 LEU A C 1
ATOM 1822 O O . LEU A 1 219 ? -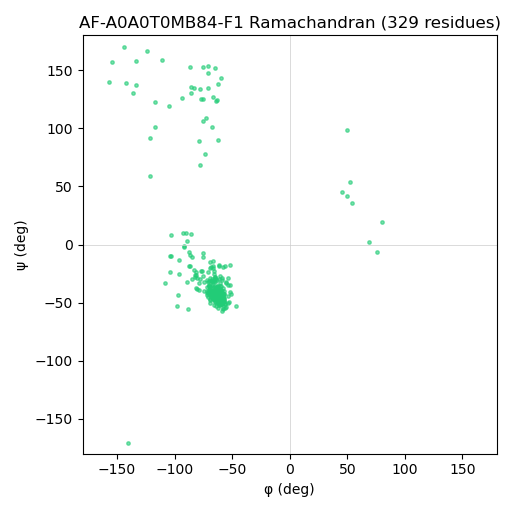28.102 -4.309 38.420 1.00 89.88 219 LEU A O 1
ATOM 1826 N N . TYR A 1 220 ? -26.908 -3.953 40.292 1.00 91.69 220 TYR A N 1
ATOM 1827 C CA . TYR A 1 220 ? -25.957 -5.042 40.087 1.00 91.69 220 TYR A CA 1
ATOM 1828 C C . TYR A 1 220 ? -26.670 -6.395 40.032 1.00 91.69 220 TYR A C 1
ATOM 1830 O O . TYR A 1 220 ? -26.477 -7.148 39.081 1.00 91.69 220 TYR A O 1
ATOM 1838 N N . ASP A 1 221 ? -27.585 -6.656 40.964 1.00 91.56 221 ASP A N 1
ATOM 1839 C CA . ASP A 1 221 ? -28.358 -7.899 40.994 1.00 91.56 221 ASP A CA 1
ATOM 1840 C C . ASP A 1 221 ? -29.223 -8.055 39.733 1.00 91.56 221 ASP A C 1
ATOM 1842 O O . ASP A 1 221 ? -29.296 -9.140 39.154 1.00 91.56 221 ASP A O 1
ATOM 1846 N N . ARG A 1 222 ? -29.819 -6.960 39.233 1.00 92.38 222 ARG A N 1
ATOM 1847 C CA . ARG A 1 222 ? -30.536 -6.957 37.944 1.00 92.38 222 ARG A CA 1
ATOM 1848 C C . ARG A 1 222 ? -29.620 -7.256 36.762 1.00 92.38 222 ARG A C 1
ATOM 1850 O O . ARG A 1 222 ? -30.029 -7.995 35.872 1.00 92.38 222 ARG A O 1
ATOM 1857 N N . ILE A 1 223 ? -28.404 -6.708 36.749 1.00 93.94 223 ILE A N 1
ATOM 1858 C CA . ILE A 1 223 ? -27.406 -6.987 35.707 1.00 93.94 223 ILE A CA 1
ATOM 1859 C C . ILE A 1 223 ? -27.033 -8.469 35.721 1.00 93.94 223 ILE A C 1
ATOM 1861 O O . ILE A 1 223 ? -27.096 -9.116 34.681 1.00 93.94 223 ILE A O 1
ATOM 1865 N N . ILE A 1 224 ? -26.693 -9.021 36.887 1.00 94.75 224 ILE A N 1
ATOM 1866 C CA . ILE A 1 224 ? -26.329 -10.435 37.018 1.00 94.75 224 ILE A CA 1
ATOM 1867 C C . ILE A 1 224 ? -27.498 -11.342 36.624 1.00 94.75 224 ILE A C 1
ATOM 1869 O O . ILE A 1 224 ? -27.302 -12.317 35.901 1.00 94.75 224 ILE A O 1
ATOM 1873 N N . ASN A 1 225 ? -28.724 -11.004 37.024 1.00 93.38 225 ASN A N 1
ATOM 1874 C CA . ASN A 1 225 ? -29.909 -11.756 36.622 1.00 93.38 225 ASN A CA 1
ATOM 1875 C C . ASN A 1 225 ? -30.135 -11.712 35.100 1.00 93.38 225 ASN A C 1
ATOM 1877 O O . ASN A 1 225 ? -30.338 -12.753 34.483 1.00 93.38 225 ASN A O 1
ATOM 1881 N N . CYS A 1 226 ? -30.019 -10.533 34.482 1.00 93.06 226 CYS A N 1
ATOM 1882 C CA . CYS A 1 226 ? -30.106 -10.364 33.028 1.00 93.06 226 CYS A CA 1
ATOM 1883 C C . CYS A 1 226 ? -29.057 -11.215 32.291 1.00 93.06 226 CYS A C 1
ATOM 1885 O O . CYS A 1 226 ? -29.376 -11.904 31.323 1.00 93.06 226 CYS A O 1
ATOM 1887 N N . LEU A 1 227 ? -27.812 -11.243 32.781 1.00 94.00 227 LEU A N 1
ATOM 1888 C CA . LEU A 1 227 ? -26.761 -12.077 32.196 1.00 94.00 227 LEU A CA 1
ATOM 1889 C C . LEU A 1 227 ? -27.056 -13.576 32.339 1.00 94.00 227 LEU A C 1
ATOM 1891 O O . LEU A 1 227 ? -26.857 -14.317 31.383 1.00 94.00 227 LEU A O 1
ATOM 1895 N N . ASN A 1 228 ? -27.566 -14.025 33.486 1.00 91.81 228 ASN A N 1
ATOM 1896 C CA . ASN A 1 228 ? -27.865 -15.440 33.717 1.00 91.81 228 ASN A CA 1
ATOM 1897 C C . ASN A 1 228 ? -29.082 -15.947 32.926 1.00 91.81 228 ASN A C 1
ATOM 1899 O O . ASN A 1 228 ? -29.058 -17.074 32.427 1.00 91.81 228 ASN A O 1
ATOM 1903 N N . VAL A 1 229 ? -30.140 -15.136 32.830 1.00 90.94 229 VAL A N 1
ATOM 1904 C CA . VAL A 1 229 ? -31.425 -15.535 32.236 1.00 90.94 229 VAL A CA 1
ATOM 1905 C C . VAL A 1 229 ? -31.445 -15.285 30.731 1.00 90.94 229 VAL A C 1
ATOM 1907 O O . VAL A 1 229 ? -31.666 -16.220 29.964 1.00 90.94 229 VAL A O 1
ATOM 1910 N N . ASP A 1 230 ? -31.174 -14.050 30.306 1.00 90.88 230 ASP A N 1
ATOM 1911 C CA . ASP A 1 230 ? -31.346 -13.632 28.909 1.00 90.88 230 ASP A CA 1
ATOM 1912 C C . ASP A 1 230 ? -30.110 -13.939 28.048 1.00 90.88 230 ASP A C 1
ATOM 1914 O O . ASP A 1 230 ? -30.188 -13.952 26.821 1.00 90.88 230 ASP A O 1
ATOM 1918 N N . LYS A 1 231 ? -28.955 -14.172 28.690 1.00 93.38 231 LYS A N 1
ATOM 1919 C CA . LYS A 1 231 ? -27.653 -14.451 28.058 1.00 93.38 231 LYS A CA 1
ATOM 1920 C C . LYS A 1 231 ? -27.299 -13.511 26.889 1.00 93.38 231 LYS A C 1
ATOM 1922 O O . LYS A 1 231 ? -26.769 -13.961 25.869 1.00 93.38 231 LYS A O 1
ATOM 1927 N N . PRO A 1 232 ? -27.487 -12.183 27.023 1.00 91.75 232 PRO A N 1
ATOM 1928 C CA . PRO A 1 232 ? -27.280 -11.244 25.920 1.00 91.75 232 PRO A CA 1
ATOM 1929 C C . PRO A 1 232 ? -25.808 -11.147 25.492 1.00 91.75 232 PRO A C 1
ATOM 1931 O O . PRO A 1 232 ? -25.500 -10.652 24.412 1.00 91.75 232 PRO A O 1
ATOM 1934 N N . PHE A 1 233 ? -24.886 -11.663 26.310 1.00 93.62 233 PHE A N 1
ATOM 1935 C CA . PHE A 1 233 ? -23.465 -11.759 25.995 1.00 93.62 233 PHE A CA 1
ATOM 1936 C C . PHE A 1 233 ? -23.158 -12.641 24.772 1.00 93.62 233 PHE A C 1
ATOM 1938 O O . PHE A 1 233 ? -22.074 -12.499 24.207 1.00 93.62 233 PHE A O 1
ATOM 1945 N N . GLN A 1 234 ? -24.084 -13.499 24.336 1.00 92.06 234 GLN A N 1
ATOM 1946 C CA . GLN A 1 234 ? -23.960 -14.285 23.101 1.00 92.06 234 GLN A CA 1
ATOM 1947 C C . GLN A 1 234 ? -24.040 -13.426 21.828 1.00 92.06 234 GLN A C 1
ATOM 1949 O O . GLN A 1 234 ? -23.562 -13.839 20.775 1.00 92.06 234 GLN A O 1
ATOM 1954 N N . ASP A 1 235 ? -24.595 -12.212 21.909 1.00 90.56 235 ASP A N 1
ATOM 1955 C CA . ASP A 1 235 ? -24.585 -11.261 20.799 1.00 90.56 235 ASP A CA 1
ATOM 1956 C C . ASP A 1 235 ? -23.197 -10.605 20.680 1.00 90.56 235 ASP A C 1
ATOM 1958 O O . ASP A 1 235 ? -22.668 -10.015 21.628 1.00 90.56 235 ASP A O 1
ATOM 1962 N N . ALA A 1 236 ? -22.595 -10.694 19.493 1.00 88.00 236 ALA A N 1
ATOM 1963 C CA . ALA A 1 236 ? -21.297 -10.096 19.204 1.00 88.00 236 ALA A CA 1
ATOM 1964 C C . ALA A 1 236 ? -21.317 -8.561 19.261 1.00 88.00 236 ALA A C 1
ATOM 1966 O O . ALA A 1 236 ? -20.307 -7.952 19.618 1.00 88.00 236 ALA A O 1
ATOM 1967 N N . ASP A 1 237 ? -22.471 -7.949 18.995 1.00 88.56 237 ASP A N 1
ATOM 1968 C CA . ASP A 1 237 ? -22.679 -6.506 19.070 1.00 88.56 237 ASP A CA 1
ATOM 1969 C C . ASP A 1 237 ? -23.157 -6.059 20.464 1.00 88.56 237 ASP A C 1
ATOM 1971 O O . ASP A 1 237 ? -23.601 -4.913 20.634 1.00 88.56 237 ASP A O 1
ATOM 1975 N N . PHE A 1 238 ? -23.126 -6.948 21.468 1.00 90.50 238 PHE A N 1
ATOM 1976 C CA . PHE A 1 238 ? -23.513 -6.619 22.836 1.00 90.50 238 PHE A CA 1
ATOM 1977 C C . PHE A 1 238 ? -22.534 -5.627 23.464 1.00 90.50 238 PHE A C 1
ATOM 1979 O O . PHE A 1 238 ? -21.319 -5.823 23.482 1.00 90.50 238 PHE A O 1
ATOM 1986 N N . ASN A 1 239 ? -23.077 -4.535 23.991 1.00 90.31 239 ASN A N 1
ATOM 1987 C CA . ASN A 1 239 ? -22.306 -3.440 24.558 1.00 90.31 239 ASN A CA 1
ATOM 1988 C C . ASN A 1 239 ? -23.029 -2.843 25.771 1.00 90.31 239 ASN A C 1
ATOM 1990 O O . ASN A 1 239 ? -24.199 -3.134 26.027 1.00 90.31 239 ASN A O 1
ATOM 1994 N N . ILE A 1 240 ? -22.338 -1.975 26.510 1.00 88.56 240 ILE A N 1
ATOM 1995 C CA . ILE A 1 240 ? -22.849 -1.411 27.763 1.00 88.56 240 ILE A CA 1
ATOM 1996 C C . ILE A 1 240 ? -24.154 -0.613 27.599 1.00 88.56 240 ILE A C 1
ATOM 1998 O O . ILE A 1 240 ? -24.945 -0.550 28.538 1.00 88.56 240 ILE A O 1
ATOM 2002 N N . ARG A 1 241 ? -24.418 -0.032 26.418 1.00 87.81 241 ARG A N 1
ATOM 2003 C CA . ARG A 1 241 ? -25.679 0.680 26.148 1.00 87.81 241 ARG A CA 1
ATOM 2004 C C . ARG A 1 241 ? -26.844 -0.299 26.039 1.00 87.81 241 ARG A C 1
ATOM 2006 O O . ARG A 1 241 ? -27.851 -0.089 26.702 1.00 87.81 241 ARG A O 1
ATOM 2013 N N . LYS A 1 242 ? -26.663 -1.403 25.303 1.00 88.75 242 LYS A N 1
ATOM 2014 C CA . LYS A 1 242 ? -27.658 -2.488 25.229 1.00 88.75 242 LYS A CA 1
ATOM 2015 C C . LYS A 1 242 ? -27.950 -3.076 26.612 1.00 88.75 242 LYS A C 1
ATOM 2017 O O . LYS A 1 242 ? -29.109 -3.273 26.956 1.00 88.75 242 LYS A O 1
ATOM 2022 N N . LEU A 1 243 ? -26.917 -3.295 27.433 1.00 91.12 243 LEU A N 1
ATOM 2023 C CA . LEU A 1 243 ? -27.110 -3.758 28.812 1.00 91.12 243 LEU A CA 1
ATOM 2024 C C . LEU A 1 243 ? -27.933 -2.756 29.633 1.00 91.12 243 LEU A C 1
ATOM 2026 O O . LEU A 1 243 ? -28.842 -3.155 30.352 1.00 91.12 243 LEU A O 1
ATOM 2030 N N . ALA A 1 244 ? -27.631 -1.462 29.520 1.00 88.62 244 ALA A N 1
ATOM 2031 C CA . ALA A 1 244 ? -28.357 -0.415 30.230 1.00 88.62 244 ALA A CA 1
ATOM 2032 C C . ALA A 1 244 ? -29.839 -0.359 29.855 1.00 88.62 244 ALA A C 1
ATOM 2034 O O . ALA A 1 244 ? -30.681 -0.279 30.747 1.00 88.62 244 ALA A O 1
ATOM 2035 N N . GLU A 1 245 ? -30.153 -0.472 28.566 1.00 88.88 245 GLU A N 1
ATOM 2036 C CA . GLU A 1 245 ? -31.531 -0.567 28.082 1.00 88.88 245 GLU A CA 1
ATOM 2037 C C . GLU A 1 245 ? -32.243 -1.792 28.675 1.00 88.88 245 GLU A C 1
ATOM 2039 O O . GLU A 1 245 ? -33.336 -1.657 29.222 1.00 88.88 245 GLU A O 1
ATOM 2044 N N . MET A 1 246 ? -31.595 -2.963 28.669 1.00 87.44 246 MET A N 1
ATOM 2045 C CA . MET A 1 246 ? -32.164 -4.209 29.206 1.00 87.44 246 MET A CA 1
ATOM 2046 C C . MET A 1 246 ? -32.481 -4.137 30.705 1.00 87.44 246 MET A C 1
ATOM 2048 O O . MET A 1 246 ? -33.503 -4.656 31.149 1.00 87.44 246 MET A O 1
ATOM 2052 N N . VAL A 1 247 ? -31.647 -3.458 31.498 1.00 89.88 247 VAL A N 1
ATOM 2053 C CA . VAL A 1 247 ? -31.866 -3.321 32.951 1.00 89.88 247 VAL A CA 1
ATOM 2054 C C . VAL A 1 247 ? -32.651 -2.061 33.336 1.00 89.88 247 VAL A C 1
ATOM 2056 O O . VAL A 1 247 ? -32.766 -1.752 34.528 1.00 89.88 247 VAL A O 1
ATOM 2059 N N . ASN A 1 248 ? -33.217 -1.352 32.349 1.00 86.44 248 ASN A N 1
ATOM 2060 C CA . ASN A 1 248 ? -33.936 -0.084 32.506 1.00 86.44 248 ASN A CA 1
ATOM 2061 C C . ASN A 1 248 ? -33.119 0.959 33.288 1.00 86.44 248 ASN A C 1
ATOM 2063 O O . ASN A 1 248 ? -33.552 1.494 34.311 1.00 86.44 248 ASN A O 1
ATOM 2067 N N . SER A 1 249 ? -31.896 1.207 32.825 1.00 87.81 249 SER A N 1
ATOM 2068 C CA . SER A 1 249 ? -30.947 2.156 33.406 1.00 87.81 249 SER A CA 1
ATOM 2069 C C . SER A 1 249 ? -30.189 2.905 32.303 1.00 87.81 249 SER A C 1
ATOM 2071 O O . SER A 1 249 ? -30.510 2.811 31.122 1.00 87.81 249 SER A O 1
ATOM 2073 N N . ASN A 1 250 ? -29.167 3.667 32.680 1.00 83.50 250 ASN A N 1
ATOM 2074 C CA . ASN A 1 250 ? -28.225 4.280 31.747 1.00 83.50 250 ASN A CA 1
ATOM 2075 C C . ASN A 1 250 ? -26.839 3.619 31.867 1.00 83.50 250 ASN A C 1
ATOM 2077 O O . ASN A 1 250 ? -26.508 2.995 32.880 1.00 83.50 250 ASN A O 1
ATOM 2081 N N . SER A 1 251 ? -26.017 3.750 30.823 1.00 84.56 251 SER A N 1
ATOM 2082 C CA . SER A 1 251 ? -24.694 3.109 30.758 1.00 84.56 251 SER A CA 1
ATOM 2083 C C . SER A 1 251 ? -23.770 3.526 31.905 1.00 84.56 251 SER A C 1
ATOM 2085 O O . SER A 1 251 ? -22.957 2.724 32.359 1.00 84.56 251 SER A O 1
ATOM 2087 N N . THR A 1 252 ? -23.928 4.749 32.415 1.00 81.88 252 THR A N 1
ATOM 2088 C CA . THR A 1 252 ? -23.179 5.288 33.557 1.00 81.88 252 THR A CA 1
ATOM 2089 C C . THR A 1 252 ? -23.430 4.495 34.826 1.00 81.88 252 THR A C 1
ATOM 2091 O O . THR A 1 252 ? -22.497 4.010 35.462 1.00 81.88 252 THR A O 1
ATOM 2094 N N . TYR A 1 253 ? -24.701 4.352 35.196 1.00 82.56 253 TYR A N 1
ATOM 2095 C CA . TYR A 1 253 ? -25.116 3.659 36.408 1.00 82.56 253 TYR A CA 1
ATOM 2096 C C . TYR A 1 253 ? -24.773 2.175 36.334 1.00 82.56 253 TYR A C 1
ATOM 2098 O O . TYR A 1 253 ? -24.340 1.604 37.331 1.00 82.56 253 TYR A O 1
ATOM 2106 N N . VAL A 1 254 ? -24.891 1.568 35.149 1.00 86.81 254 VAL A N 1
ATOM 2107 C CA . VAL A 1 254 ? -24.445 0.191 34.913 1.00 86.81 254 VAL A CA 1
ATOM 2108 C C . VAL A 1 254 ? -22.943 0.053 35.142 1.00 86.81 254 VAL A C 1
ATOM 2110 O O . VAL A 1 254 ? -22.533 -0.782 35.943 1.00 86.81 254 VAL A O 1
ATOM 2113 N N . SER A 1 255 ? -22.115 0.897 34.515 1.00 86.31 255 SER A N 1
ATOM 2114 C CA . SER A 1 255 ? -20.660 0.840 34.715 1.00 86.31 255 SER A CA 1
ATOM 2115 C C . SER A 1 255 ? -20.273 1.025 36.182 1.00 86.31 255 SER A C 1
ATOM 2117 O O . SER A 1 255 ? -19.344 0.381 36.661 1.00 86.31 255 SER A O 1
ATOM 2119 N N . ARG A 1 256 ? -20.983 1.898 36.902 1.00 81.56 256 ARG A N 1
ATOM 2120 C CA . ARG A 1 256 ? -20.751 2.153 38.326 1.00 81.56 256 ARG A CA 1
ATOM 2121 C C . ARG A 1 256 ? -21.140 0.984 39.205 1.00 81.56 256 ARG A C 1
ATOM 2123 O O . ARG A 1 256 ? -20.344 0.608 40.051 1.00 81.56 256 ARG A O 1
ATOM 2130 N N . ALA A 1 257 ? -22.317 0.399 38.997 1.00 86.75 257 ALA A N 1
ATOM 2131 C CA . ALA A 1 257 ? -22.734 -0.787 39.736 1.00 86.75 257 ALA A CA 1
ATOM 2132 C C . ALA A 1 257 ? -21.717 -1.924 39.548 1.00 86.75 257 ALA A C 1
ATOM 2134 O O . ALA A 1 257 ? -21.314 -2.553 40.521 1.00 86.75 257 ALA A O 1
ATOM 2135 N N . LEU A 1 258 ? -21.233 -2.127 38.318 1.00 89.19 258 LEU A N 1
ATOM 2136 C CA . LEU A 1 258 ? -20.216 -3.136 38.016 1.00 89.19 258 LEU A CA 1
ATOM 2137 C C . LEU A 1 258 ? -18.871 -2.859 38.696 1.00 89.19 258 LEU A C 1
ATOM 2139 O O . LEU A 1 258 ? -18.311 -3.758 39.318 1.00 89.19 258 LEU A O 1
ATOM 2143 N N . ASN A 1 259 ? -18.372 -1.624 38.627 1.00 86.19 259 ASN A N 1
ATOM 2144 C CA . ASN A 1 259 ? -17.094 -1.271 39.245 1.00 86.19 259 ASN A CA 1
ATOM 2145 C C . ASN A 1 259 ? -17.180 -1.256 40.781 1.00 86.19 259 ASN A C 1
ATOM 2147 O O . ASN A 1 259 ? -16.262 -1.717 41.443 1.00 86.19 259 ASN A O 1
ATOM 2151 N N . HIS A 1 260 ? -18.266 -0.733 41.355 1.00 83.25 260 HIS A N 1
ATOM 2152 C CA . HIS A 1 260 ? -18.388 -0.517 42.799 1.00 83.25 260 HIS A CA 1
ATOM 2153 C C . HIS A 1 260 ? -18.794 -1.784 43.562 1.00 83.25 260 HIS A C 1
ATOM 2155 O O . HIS A 1 260 ? -18.342 -1.986 44.686 1.00 83.25 260 HIS A O 1
ATOM 2161 N N . ILE A 1 261 ? -19.672 -2.616 42.994 1.00 86.31 261 ILE A N 1
ATOM 2162 C CA . ILE A 1 261 ? -20.139 -3.851 43.645 1.00 86.31 261 ILE A CA 1
ATOM 2163 C C . ILE A 1 261 ? -19.338 -5.056 43.152 1.00 86.31 261 ILE A C 1
ATOM 2165 O O . ILE A 1 261 ? -18.937 -5.902 43.946 1.00 86.31 261 ILE A O 1
ATOM 2169 N N . GLY A 1 262 ? -19.100 -5.132 41.842 1.00 79.12 262 GLY A N 1
ATOM 2170 C CA . GLY A 1 262 ? -18.437 -6.275 41.219 1.00 79.12 262 GLY A CA 1
ATOM 2171 C C . GLY A 1 262 ? -16.913 -6.194 41.181 1.00 79.12 262 GLY A C 1
ATOM 2172 O O . GLY A 1 262 ? -16.286 -7.227 40.976 1.00 79.12 262 GLY A O 1
ATOM 2173 N N . ASP A 1 263 ? -16.312 -5.007 41.341 1.00 84.50 263 ASP A N 1
ATOM 2174 C CA . ASP A 1 263 ? -14.878 -4.761 41.099 1.00 84.50 263 ASP A CA 1
ATOM 2175 C C . ASP A 1 263 ? -14.414 -5.302 39.727 1.00 84.50 263 ASP A C 1
ATOM 2177 O O . ASP A 1 263 ? -13.386 -5.971 39.563 1.00 84.50 263 ASP A O 1
ATOM 2181 N N . ARG A 1 264 ? -15.259 -5.088 38.709 1.00 82.69 264 ARG A N 1
ATOM 2182 C CA . ARG A 1 264 ? -15.046 -5.557 37.335 1.00 82.69 264 ARG A CA 1
ATOM 2183 C C . ARG A 1 264 ? -15.525 -4.514 36.340 1.00 82.69 264 ARG A C 1
ATOM 2185 O O . ARG A 1 264 ? -16.623 -3.976 36.461 1.00 82.69 264 ARG A O 1
ATOM 2192 N N . LYS A 1 265 ? -14.751 -4.314 35.273 1.00 89.81 265 LYS A N 1
ATOM 2193 C CA . LYS A 1 265 ? -15.211 -3.545 34.107 1.00 89.81 265 LYS A CA 1
ATOM 2194 C C . LYS A 1 265 ? -16.195 -4.374 33.281 1.00 89.81 265 LYS A C 1
ATOM 2196 O O . LYS A 1 265 ? -16.056 -5.594 33.199 1.00 89.81 265 LYS A O 1
ATOM 2201 N N . PHE A 1 266 ? -17.104 -3.711 32.561 1.00 90.06 266 PHE A N 1
ATOM 2202 C CA . PHE A 1 266 ? -18.086 -4.361 31.676 1.00 90.06 266 PHE A CA 1
ATOM 2203 C C . PHE A 1 266 ? -17.461 -5.438 30.772 1.00 90.06 266 PHE A C 1
ATOM 2205 O O . PHE A 1 266 ? -17.877 -6.591 30.802 1.00 90.06 266 PHE A O 1
ATOM 2212 N N . ASN A 1 267 ? -16.405 -5.095 30.027 1.00 89.25 267 ASN A N 1
ATOM 2213 C CA . ASN A 1 267 ? -15.763 -6.040 29.105 1.00 89.25 267 ASN A CA 1
ATOM 2214 C C . ASN A 1 267 ? -15.146 -7.257 29.812 1.00 89.25 267 ASN A C 1
ATOM 2216 O O . ASN A 1 267 ? -15.072 -8.325 29.213 1.00 89.25 267 ASN A O 1
ATOM 2220 N N . GLN A 1 268 ? -14.678 -7.108 31.054 1.00 89.69 268 GLN A N 1
ATOM 2221 C CA . GLN A 1 268 ? -14.141 -8.235 31.822 1.00 89.69 268 GLN A CA 1
ATOM 2222 C C . GLN A 1 268 ? -15.273 -9.187 32.198 1.00 89.69 268 GLN A C 1
ATOM 2224 O O . GLN A 1 268 ? -15.199 -10.362 31.853 1.00 89.69 268 GLN A O 1
ATOM 2229 N N . LEU A 1 269 ? -16.353 -8.648 32.774 1.00 93.38 269 LEU A N 1
ATOM 2230 C CA . LEU A 1 269 ? -17.528 -9.425 33.156 1.00 93.38 269 LEU A CA 1
ATOM 2231 C C . LEU A 1 269 ? -18.114 -10.190 31.963 1.00 93.38 269 LEU A C 1
ATOM 2233 O O . LEU A 1 269 ? -18.277 -11.400 32.027 1.00 93.38 269 LEU A O 1
ATOM 2237 N N . ILE A 1 270 ? -18.373 -9.518 30.837 1.00 94.62 270 ILE A N 1
ATOM 2238 C CA . ILE A 1 270 ? -18.948 -10.178 29.653 1.00 94.62 270 ILE A CA 1
ATOM 2239 C C . ILE A 1 270 ? -18.045 -11.302 29.143 1.00 94.62 270 ILE A C 1
ATOM 2241 O O . ILE A 1 270 ? -18.534 -12.379 28.815 1.00 94.62 270 ILE A O 1
ATOM 2245 N N . ASN A 1 271 ? -16.729 -11.092 29.110 1.00 93.56 271 ASN A N 1
ATOM 2246 C CA . ASN A 1 271 ? -15.799 -12.129 28.678 1.00 93.56 271 ASN A CA 1
ATOM 2247 C C . ASN A 1 271 ? -15.783 -13.338 29.626 1.00 93.56 271 ASN A C 1
ATOM 2249 O O . ASN A 1 271 ? -15.715 -14.459 29.136 1.00 93.56 271 ASN A O 1
ATOM 2253 N N . GLU A 1 272 ? -15.888 -13.137 30.943 1.00 92.75 272 GLU A N 1
ATOM 2254 C CA . GLU A 1 272 ? -16.033 -14.233 31.916 1.00 92.75 272 GLU A CA 1
ATOM 2255 C C . GLU A 1 272 ? -17.273 -15.093 31.615 1.00 92.75 272 GLU A C 1
ATOM 2257 O O . GLU A 1 272 ? -17.154 -16.313 31.516 1.00 92.75 272 GLU A O 1
ATOM 2262 N N . TYR A 1 273 ? -18.434 -14.476 31.360 1.00 94.75 273 TYR A N 1
ATOM 2263 C CA . TYR A 1 273 ? -19.657 -15.204 30.985 1.00 94.75 273 TYR A CA 1
ATOM 2264 C C . TYR A 1 273 ? -19.513 -15.961 29.658 1.00 94.75 273 TYR A C 1
ATOM 2266 O O . TYR A 1 273 ? -19.914 -17.121 29.556 1.00 94.75 273 TYR A O 1
ATOM 2274 N N . ARG A 1 274 ? -18.904 -15.331 28.644 1.00 95.06 274 ARG A N 1
ATOM 2275 C CA . ARG A 1 274 ? -18.673 -15.962 27.335 1.00 95.06 274 ARG A CA 1
ATOM 2276 C C . ARG A 1 274 ? -17.786 -17.199 27.448 1.00 95.06 274 ARG A C 1
ATOM 2278 O O . ARG A 1 274 ? -18.102 -18.231 26.866 1.00 95.06 274 ARG A O 1
ATOM 2285 N N . ILE A 1 275 ? -16.682 -17.113 28.189 1.00 94.56 275 ILE A N 1
ATOM 2286 C CA . ILE A 1 275 ? -15.773 -18.251 28.375 1.00 94.56 275 ILE A CA 1
ATOM 2287 C C . ILE A 1 275 ? -16.410 -19.330 29.249 1.00 94.56 275 ILE A C 1
ATOM 2289 O O . ILE A 1 275 ? -16.264 -20.506 28.926 1.00 94.56 275 ILE A O 1
ATOM 2293 N N . ALA A 1 276 ? -17.141 -18.958 30.303 1.00 92.31 276 ALA A N 1
ATOM 2294 C CA . ALA A 1 276 ? -17.852 -19.916 31.146 1.00 92.31 276 ALA A CA 1
ATOM 2295 C C . ALA A 1 276 ? -18.834 -20.766 30.325 1.00 92.31 276 ALA A C 1
ATOM 2297 O O . ALA A 1 276 ? -18.788 -21.990 30.406 1.00 92.31 276 ALA A O 1
ATOM 2298 N N . GLN A 1 277 ? -19.629 -20.136 29.450 1.00 90.81 277 GLN A N 1
ATOM 2299 C CA . GLN A 1 277 ? -20.521 -20.863 28.544 1.00 90.81 277 GLN A CA 1
ATOM 2300 C C . GLN A 1 277 ? -19.754 -21.838 27.643 1.00 90.81 277 GLN A C 1
ATOM 2302 O O . GLN A 1 277 ? -20.155 -22.991 27.522 1.00 90.81 277 GLN A O 1
ATOM 2307 N N . ILE A 1 278 ? -18.651 -21.401 27.028 1.00 90.94 278 ILE A N 1
ATOM 2308 C CA . ILE A 1 278 ? -17.845 -22.270 26.158 1.00 90.94 278 ILE A CA 1
ATOM 2309 C C . ILE A 1 278 ? -17.315 -23.474 26.937 1.00 90.94 278 ILE A C 1
ATOM 2311 O O . ILE A 1 278 ? -17.349 -24.598 26.447 1.00 90.94 278 ILE A O 1
ATOM 2315 N N . VAL A 1 279 ? -16.798 -23.250 28.145 1.00 89.50 279 VAL A N 1
ATOM 2316 C CA . VAL A 1 279 ? -16.274 -24.324 28.993 1.00 89.50 279 VAL A CA 1
ATOM 2317 C C . VAL A 1 279 ? -17.378 -25.317 29.360 1.00 89.50 279 VAL A C 1
ATOM 2319 O O . VAL A 1 279 ? -17.134 -26.523 29.322 1.00 89.50 279 VAL A O 1
ATOM 2322 N N . ASP A 1 280 ? -18.582 -24.837 29.667 1.00 87.38 280 ASP A N 1
ATOM 2323 C CA . ASP A 1 280 ? -19.731 -25.692 29.970 1.00 87.38 280 ASP A CA 1
ATOM 2324 C C . ASP A 1 280 ? -20.209 -26.475 28.738 1.00 87.38 280 ASP A C 1
ATOM 2326 O O . ASP A 1 280 ? -20.480 -27.672 28.840 1.00 87.38 280 ASP A O 1
ATOM 2330 N N . GLU A 1 281 ? -20.258 -25.853 27.558 1.00 85.00 281 GLU A N 1
ATOM 2331 C CA . GLU A 1 281 ? -20.578 -26.532 26.294 1.00 85.00 281 GLU A CA 1
ATOM 2332 C C . GLU A 1 281 ? -19.563 -27.637 25.975 1.00 85.00 281 GLU A C 1
ATOM 2334 O O . GLU A 1 281 ? -19.946 -28.766 25.671 1.00 85.00 281 GLU A O 1
ATOM 2339 N N . LEU A 1 282 ? -18.266 -27.350 26.128 1.00 84.12 282 LEU A N 1
ATOM 2340 C CA . LEU A 1 282 ? -17.191 -28.313 25.873 1.00 84.12 282 LEU A CA 1
ATOM 2341 C C . LEU A 1 282 ? -17.200 -29.509 26.836 1.00 84.12 282 LEU A C 1
ATOM 2343 O O . LEU A 1 282 ? -16.744 -30.589 26.462 1.00 84.12 282 LEU A O 1
ATOM 2347 N N . LYS A 1 283 ? -17.693 -29.331 28.066 1.00 80.88 283 LYS A N 1
ATOM 2348 C CA . LYS A 1 283 ? -17.832 -30.419 29.047 1.00 80.88 283 LYS A CA 1
ATOM 2349 C C . LYS A 1 283 ? -19.076 -31.269 28.809 1.00 80.88 283 LYS A C 1
ATOM 2351 O O . LYS A 1 283 ? -19.021 -32.480 28.999 1.00 80.88 283 LYS A O 1
ATOM 2356 N N . ASN A 1 284 ? -20.187 -30.641 28.427 1.00 76.69 284 ASN A N 1
ATOM 2357 C CA . ASN A 1 284 ? -21.475 -31.320 28.284 1.00 76.69 284 ASN A CA 1
ATOM 2358 C C . ASN A 1 284 ? -21.629 -32.042 26.938 1.00 76.69 284 ASN A C 1
ATOM 2360 O O . ASN A 1 284 ? -22.358 -33.029 26.872 1.00 76.69 284 ASN A O 1
ATOM 2364 N N . ASP A 1 285 ? -20.940 -31.592 25.886 1.00 69.12 285 ASP A N 1
ATOM 2365 C CA . ASP A 1 285 ? -21.049 -32.162 24.538 1.00 69.12 285 ASP A CA 1
ATOM 2366 C C . ASP A 1 285 ? -19.697 -32.676 24.011 1.00 69.12 285 ASP A C 1
ATOM 2368 O O . ASP A 1 285 ? -19.170 -32.278 22.970 1.00 69.12 285 ASP A O 1
ATOM 2372 N N . LEU A 1 286 ? -19.131 -33.615 24.772 1.00 56.78 286 LEU A N 1
ATOM 2373 C CA . LEU A 1 286 ? -17.875 -34.323 24.492 1.00 56.78 286 LEU A CA 1
ATOM 2374 C C . LEU A 1 286 ? -17.843 -35.051 23.131 1.00 56.78 286 LEU A C 1
ATOM 2376 O O . LEU A 1 286 ? -16.766 -35.400 22.642 1.00 56.78 286 LEU A O 1
ATOM 2380 N N . HIS A 1 287 ? -19.004 -35.303 22.517 1.00 54.22 287 HIS A N 1
ATOM 2381 C CA . HIS A 1 287 ? -19.137 -36.151 21.330 1.00 54.22 287 HIS A CA 1
ATOM 2382 C C . HIS A 1 287 ? -19.317 -35.376 20.019 1.00 54.22 287 HIS A C 1
ATOM 2384 O O . HIS A 1 287 ? -19.219 -35.979 18.944 1.00 54.22 287 HIS A O 1
ATOM 2390 N N . HIS A 1 288 ? -19.541 -34.061 20.060 1.00 57.31 288 HIS A N 1
ATOM 2391 C CA . HIS A 1 288 ? -19.640 -33.244 18.855 1.00 57.31 288 HIS A CA 1
ATOM 2392 C C . HIS A 1 288 ? -18.300 -32.610 18.469 1.00 57.31 288 HIS A C 1
ATOM 2394 O O . HIS A 1 288 ? -17.629 -31.918 19.233 1.00 57.31 288 HIS A O 1
ATOM 2400 N N . LYS A 1 289 ? -17.889 -32.842 17.215 1.00 63.19 289 LYS A N 1
ATOM 2401 C CA . LYS A 1 289 ? -16.752 -32.154 16.593 1.00 63.19 289 LYS A CA 1
ATOM 2402 C C . LYS A 1 289 ? -17.155 -30.718 16.259 1.00 63.19 289 LYS A C 1
ATOM 2404 O O . LYS A 1 289 ? -17.434 -30.412 15.101 1.00 63.19 289 LYS A O 1
ATOM 2409 N N . PHE A 1 290 ? -17.176 -29.835 17.249 1.00 68.38 290 PHE A N 1
ATOM 2410 C CA . PHE A 1 290 ? -17.329 -28.411 16.977 1.00 68.38 290 PHE A CA 1
ATOM 2411 C C . PHE A 1 290 ? -16.056 -27.850 16.345 1.00 68.38 290 PHE A C 1
ATOM 2413 O O . PHE A 1 290 ? -14.934 -28.132 16.778 1.00 68.38 290 PHE A O 1
ATOM 2420 N N . THR A 1 291 ? -16.217 -27.046 15.296 1.00 82.25 291 THR A N 1
ATOM 2421 C CA . THR A 1 291 ? -15.109 -26.238 14.787 1.00 82.25 291 THR A CA 1
ATOM 2422 C C . THR A 1 291 ? -14.814 -25.126 15.792 1.00 82.25 291 THR A C 1
ATOM 2424 O O . THR A 1 291 ? -15.720 -24.608 16.441 1.00 82.25 291 THR A O 1
ATOM 2427 N N . ILE A 1 292 ? -13.545 -24.718 15.906 1.00 82.81 292 ILE A N 1
ATOM 2428 C CA . ILE A 1 292 ? -13.162 -23.572 16.752 1.00 82.81 292 ILE A CA 1
ATOM 2429 C C . ILE A 1 292 ? -13.977 -22.326 16.390 1.00 82.81 292 ILE A C 1
ATOM 2431 O O . ILE A 1 292 ? -14.334 -21.556 17.275 1.00 82.81 292 ILE A O 1
ATOM 2435 N N . GLU A 1 293 ? -14.290 -22.161 15.102 1.00 86.00 293 GLU A N 1
ATOM 2436 C CA . GLU A 1 293 ? -15.161 -21.101 14.604 1.00 86.00 293 GLU A CA 1
ATOM 2437 C C . GLU A 1 293 ? -16.533 -21.119 15.267 1.00 86.00 293 GLU A C 1
ATOM 2439 O O . GLU A 1 293 ? -16.903 -20.133 15.894 1.00 86.00 293 GLU A O 1
ATOM 2444 N N . HIS A 1 294 ? -17.226 -22.257 15.217 1.00 85.12 294 HIS A N 1
ATOM 2445 C CA . HIS A 1 294 ? -18.552 -22.399 15.809 1.00 85.12 294 HIS A CA 1
ATOM 2446 C C . HIS A 1 294 ? -18.565 -22.070 17.307 1.00 85.12 294 HIS A C 1
ATOM 2448 O O . HIS A 1 294 ? -19.452 -21.362 17.781 1.00 85.12 294 HIS A O 1
ATOM 2454 N N . ILE A 1 295 ? -17.544 -22.536 18.034 1.00 87.12 295 ILE A N 1
ATOM 2455 C CA . ILE A 1 295 ? -17.423 -22.344 19.483 1.00 87.12 295 ILE A CA 1
ATOM 2456 C C . ILE A 1 295 ? -17.361 -20.856 19.831 1.00 87.12 295 ILE A C 1
ATOM 2458 O O . ILE A 1 295 ? -18.118 -20.373 20.673 1.00 87.12 295 ILE A O 1
ATOM 2462 N N . TYR A 1 296 ? -16.463 -20.103 19.190 1.00 85.25 296 TYR A N 1
ATOM 2463 C CA . TYR A 1 296 ? -16.299 -18.702 19.566 1.00 85.25 296 TYR A CA 1
ATOM 2464 C C . TYR A 1 296 ? -17.454 -17.834 19.059 1.00 85.25 296 TYR A C 1
ATOM 2466 O O . TYR A 1 296 ? -17.808 -16.863 19.729 1.00 85.25 296 TYR A O 1
ATOM 2474 N N . THR A 1 297 ? -18.048 -18.157 17.904 1.00 87.00 297 THR A N 1
ATOM 2475 C CA . THR A 1 297 ? -19.159 -17.367 17.359 1.00 87.00 297 THR A CA 1
ATOM 2476 C C . THR A 1 297 ? -20.426 -17.521 18.189 1.00 87.00 297 THR A C 1
ATOM 2478 O O . THR A 1 297 ? -21.090 -16.519 18.437 1.00 87.00 297 THR A O 1
ATOM 2481 N N . ASN A 1 298 ? -20.736 -18.729 18.676 1.00 87.31 298 ASN A N 1
ATOM 2482 C CA . ASN A 1 298 ? -21.917 -18.959 19.522 1.00 87.31 298 ASN A CA 1
ATOM 2483 C C . ASN A 1 298 ? -21.829 -18.239 20.870 1.00 87.31 298 ASN A C 1
ATOM 2485 O O . ASN A 1 298 ? -22.841 -17.834 21.436 1.00 87.31 298 ASN A O 1
ATOM 2489 N N . ALA A 1 299 ? -20.613 -18.048 21.372 1.00 87.38 299 ALA A N 1
ATOM 2490 C CA . ALA A 1 299 ? -20.358 -17.283 22.581 1.00 87.38 299 ALA A CA 1
ATOM 2491 C C . ALA A 1 299 ? -20.222 -15.770 22.325 1.00 87.38 299 ALA A C 1
ATOM 2493 O O . ALA A 1 299 ? -19.806 -15.038 23.216 1.00 87.38 299 ALA A O 1
ATOM 2494 N N . GLY A 1 300 ? -20.518 -15.274 21.120 1.00 88.94 300 GLY A N 1
ATOM 2495 C CA . GLY A 1 300 ? -20.521 -13.839 20.822 1.00 88.94 300 GLY A CA 1
ATOM 2496 C C . GLY A 1 300 ? -19.149 -13.215 20.558 1.00 88.94 300 GLY A C 1
ATOM 2497 O O . GLY A 1 300 ? -19.000 -11.995 20.639 1.00 88.94 300 GLY A O 1
ATOM 2498 N N . PHE A 1 301 ? -18.114 -13.994 20.228 1.00 88.00 301 PHE A N 1
ATOM 2499 C CA . PHE A 1 301 ? -16.860 -13.425 19.724 1.00 88.00 301 PHE A CA 1
ATOM 2500 C C . PHE A 1 301 ? -16.928 -13.208 18.205 1.00 88.00 301 PHE A C 1
ATOM 2502 O O . PHE A 1 301 ? -17.225 -14.121 17.444 1.00 88.00 301 PHE A O 1
ATOM 2509 N N . SER A 1 302 ? -16.562 -12.013 17.732 1.00 85.81 302 SER A N 1
ATOM 2510 C CA . SER A 1 302 ? -16.490 -11.729 16.285 1.00 85.81 302 SER A CA 1
ATOM 2511 C C . SER A 1 302 ? -15.177 -12.189 15.640 1.00 85.81 302 SER A C 1
ATOM 2513 O O . SER A 1 302 ? -15.097 -12.326 14.423 1.00 85.81 302 SER A O 1
ATOM 2515 N N . GLN A 1 303 ? -14.110 -12.355 16.432 1.00 89.31 303 GLN A N 1
ATOM 2516 C CA . GLN A 1 303 ? -12.764 -12.649 15.931 1.00 89.31 303 GLN A CA 1
ATOM 2517 C C . GLN A 1 303 ? -12.071 -13.737 16.751 1.00 89.31 303 GLN A C 1
ATOM 2519 O O . GLN A 1 303 ? -11.929 -13.624 17.972 1.00 89.31 303 GLN A O 1
ATOM 2524 N N . GLN A 1 304 ? -11.521 -14.728 16.047 1.00 87.44 304 GLN A N 1
ATOM 2525 C CA . GLN A 1 304 ? -10.791 -15.847 16.641 1.00 87.44 304 GLN A CA 1
ATOM 2526 C C . GLN A 1 304 ? -9.559 -15.411 17.454 1.00 87.44 304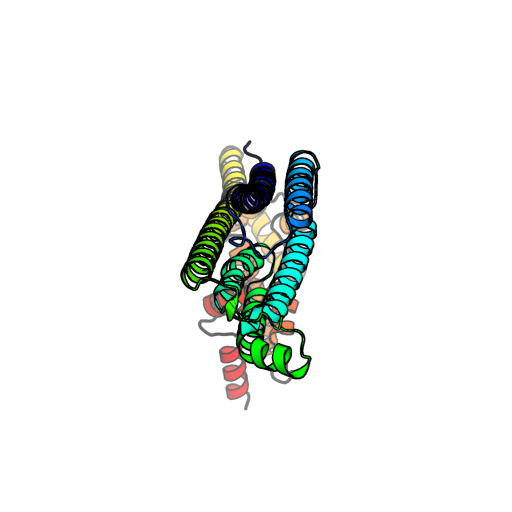 GLN A C 1
ATOM 2528 O O . GLN A 1 304 ? -9.243 -16.012 18.477 1.00 87.44 304 GLN A O 1
ATOM 2533 N N . SER A 1 305 ? -8.849 -14.362 17.026 1.00 86.88 305 SER A N 1
ATOM 2534 C CA . SER A 1 305 ? -7.662 -13.848 17.728 1.00 86.88 305 SER A CA 1
ATOM 2535 C C . SER A 1 305 ? -7.998 -13.318 19.126 1.00 86.88 305 SER A C 1
ATOM 2537 O O . SER A 1 305 ? -7.276 -13.607 20.082 1.00 86.88 305 SER A O 1
ATOM 2539 N N . THR A 1 306 ? -9.108 -12.587 19.256 1.00 86.25 306 THR A N 1
ATOM 2540 C CA . THR A 1 306 ? -9.614 -12.084 20.539 1.00 86.25 306 THR A CA 1
ATOM 2541 C C . THR A 1 306 ? -10.042 -13.236 21.437 1.00 86.25 306 THR A C 1
ATOM 2543 O O . THR A 1 306 ? -9.614 -13.289 22.588 1.00 86.25 306 THR A O 1
ATOM 2546 N N . PHE A 1 307 ? -10.812 -14.181 20.893 1.00 92.19 307 PHE A N 1
ATOM 2547 C CA . PHE A 1 307 ? -11.225 -15.389 21.603 1.00 92.19 307 PHE A CA 1
ATOM 2548 C C . PHE A 1 307 ? -10.023 -16.166 22.155 1.00 92.19 307 PHE A C 1
ATOM 2550 O O . PHE A 1 307 ? -9.943 -16.387 23.358 1.00 92.19 307 PHE A O 1
ATOM 2557 N N . ASN A 1 308 ? -9.045 -16.504 21.309 1.00 88.81 308 ASN A N 1
ATOM 2558 C CA . ASN A 1 308 ? -7.871 -17.279 21.718 1.00 88.81 308 ASN A CA 1
ATOM 2559 C C . ASN A 1 308 ? -7.101 -16.610 22.866 1.00 88.81 308 ASN A C 1
ATOM 2561 O O . ASN A 1 308 ? -6.631 -17.295 23.775 1.00 88.81 308 ASN A O 1
ATOM 2565 N N . ARG A 1 309 ? -6.960 -15.277 22.823 1.00 91.81 309 ARG A N 1
ATOM 2566 C CA . ARG A 1 309 ? -6.273 -14.511 23.869 1.00 91.81 309 ARG A CA 1
ATOM 2567 C C . ARG A 1 309 ? -7.031 -14.576 25.193 1.00 91.81 309 ARG A C 1
ATOM 2569 O O . ARG A 1 309 ? -6.427 -14.923 26.201 1.00 91.81 309 ARG A O 1
ATOM 2576 N N . ILE A 1 310 ? -8.327 -14.260 25.175 1.00 90.94 310 ILE A N 1
ATOM 2577 C CA . ILE A 1 310 ? -9.177 -14.221 26.374 1.00 90.94 310 ILE A CA 1
ATOM 2578 C C . ILE A 1 310 ? -9.344 -15.619 26.978 1.00 90.94 310 ILE A C 1
ATOM 2580 O O . ILE A 1 310 ? -9.199 -15.788 28.184 1.00 90.94 310 ILE A O 1
ATOM 2584 N N . PHE A 1 311 ? -9.570 -16.635 26.142 1.00 92.44 311 PHE A N 1
ATOM 2585 C CA . PHE A 1 311 ? -9.686 -18.019 26.589 1.00 92.44 311 PHE A CA 1
ATOM 2586 C C . PHE A 1 311 ? -8.411 -18.476 27.301 1.00 92.44 311 PHE A C 1
ATOM 2588 O O . PHE A 1 311 ? -8.485 -19.035 28.391 1.00 92.44 311 PHE A O 1
ATOM 2595 N N . LYS A 1 312 ? -7.231 -18.188 26.734 1.00 90.75 312 LYS A N 1
ATOM 2596 C CA . LYS A 1 312 ? -5.952 -18.527 27.371 1.00 90.75 312 LYS A CA 1
ATOM 2597 C C . LYS A 1 312 ? -5.717 -17.758 28.668 1.00 90.75 312 LYS A C 1
ATOM 2599 O O . LYS A 1 312 ? -5.194 -18.330 29.616 1.00 90.75 312 LYS A O 1
ATOM 2604 N N . GLU A 1 313 ? -6.088 -16.484 28.708 1.00 90.31 313 GLU A N 1
ATOM 2605 C CA . GLU A 1 313 ? -5.971 -15.644 29.903 1.00 90.31 313 GLU A CA 1
ATOM 2606 C C . GLU A 1 313 ? -6.809 -16.192 31.067 1.00 90.31 313 GLU A C 1
ATOM 2608 O O . GLU A 1 313 ? -6.330 -16.220 32.196 1.00 90.31 313 GLU A O 1
ATOM 2613 N N . GLN A 1 314 ? -8.016 -16.692 30.788 1.00 90.50 314 GLN A N 1
ATOM 2614 C CA . GLN A 1 314 ? -8.932 -17.185 31.822 1.00 90.50 314 GLN A CA 1
ATOM 2615 C C . GLN A 1 314 ? -8.753 -18.670 32.169 1.00 90.50 314 GLN A C 1
ATOM 2617 O O . GLN A 1 314 ? -8.956 -19.055 33.316 1.00 90.50 314 GLN A O 1
ATOM 2622 N N . THR A 1 315 ? -8.370 -19.514 31.208 1.00 89.44 315 THR A N 1
ATOM 2623 C CA . THR A 1 315 ? -8.247 -20.974 31.413 1.00 89.44 315 THR A CA 1
ATOM 2624 C C . THR A 1 315 ? -6.802 -21.458 31.556 1.00 89.44 315 THR A C 1
ATOM 2626 O O . THR A 1 315 ? -6.569 -22.626 31.858 1.00 89.44 315 THR A O 1
ATOM 2629 N N . GLY A 1 316 ? -5.813 -20.601 31.285 1.00 90.56 316 GLY A N 1
ATOM 2630 C CA . GLY A 1 316 ? -4.385 -20.938 31.301 1.00 90.56 316 GLY A CA 1
ATOM 2631 C C . GLY A 1 316 ? -3.887 -21.739 30.090 1.00 90.56 316 GLY A C 1
ATOM 2632 O O . GLY A 1 316 ? -2.679 -21.918 29.937 1.00 90.56 316 GLY A O 1
ATOM 2633 N N . SER A 1 317 ? -4.774 -22.188 29.198 1.00 89.06 317 SER A N 1
ATOM 2634 C CA . SER A 1 317 ? -4.433 -23.024 28.038 1.00 89.06 317 SER A CA 1
ATOM 2635 C C . SER A 1 317 ? -5.097 -22.517 26.761 1.00 89.06 317 SER A C 1
ATOM 2637 O O . SER A 1 317 ? -6.062 -21.757 26.796 1.00 89.06 317 SER A O 1
ATOM 2639 N N . THR A 1 318 ? -4.557 -22.875 25.597 1.00 89.44 318 THR A N 1
ATOM 2640 C CA . THR A 1 318 ? -5.222 -22.520 24.336 1.00 89.44 318 THR A CA 1
ATOM 2641 C C . THR A 1 318 ? -6.499 -23.350 24.146 1.00 89.44 318 THR A C 1
ATOM 2643 O O . THR A 1 318 ? -6.550 -24.489 24.611 1.00 89.44 318 THR A O 1
ATOM 2646 N N . PRO A 1 319 ? -7.508 -22.853 23.404 1.00 87.12 319 PRO A N 1
ATOM 2647 C CA . PRO A 1 319 ? -8.731 -23.616 23.135 1.00 87.12 319 PRO A CA 1
ATOM 2648 C C . PRO A 1 319 ? -8.460 -25.026 22.588 1.00 87.12 319 PRO A C 1
ATOM 2650 O O . PRO A 1 319 ? -9.052 -26.004 23.035 1.00 87.12 319 PRO A O 1
ATOM 2653 N N . SER A 1 320 ? -7.500 -25.152 21.666 1.00 86.56 320 SER A N 1
ATOM 2654 C CA . SER A 1 320 ? -7.109 -26.434 21.067 1.00 86.56 320 SER A CA 1
ATOM 2655 C C . SER A 1 320 ? -6.458 -27.404 22.058 1.00 86.56 320 SER A C 1
ATOM 2657 O O . SER A 1 320 ? -6.609 -28.617 21.913 1.00 86.56 320 SER A O 1
ATOM 2659 N N . GLU A 1 321 ? -5.696 -26.897 23.030 1.00 87.69 321 GLU A N 1
ATOM 2660 C CA . GLU A 1 321 ? -5.123 -27.714 24.108 1.00 87.69 321 GLU A CA 1
ATOM 2661 C C . GLU A 1 321 ? -6.213 -28.153 25.083 1.00 87.69 321 GLU A C 1
ATOM 2663 O O . GLU A 1 321 ? -6.273 -29.329 25.433 1.00 87.69 321 GLU A O 1
ATOM 2668 N N . TYR A 1 322 ? -7.112 -27.238 25.449 1.00 88.62 322 TYR A N 1
ATOM 2669 C CA . TYR A 1 322 ? -8.222 -27.508 26.356 1.00 88.62 322 TYR A CA 1
ATOM 2670 C C . TYR A 1 322 ? -9.141 -28.612 25.817 1.00 88.62 322 TYR A C 1
ATOM 2672 O O . TYR A 1 322 ? -9.365 -29.615 26.490 1.00 88.62 322 TYR A O 1
ATOM 2680 N N . ILE A 1 323 ? -9.575 -28.498 24.556 1.00 85.38 323 ILE A N 1
ATOM 2681 C CA . ILE A 1 323 ? -10.406 -29.513 23.883 1.00 85.38 323 ILE A CA 1
ATOM 2682 C C . ILE A 1 323 ? -9.692 -30.869 23.839 1.00 85.38 323 ILE A C 1
ATOM 2684 O O . ILE A 1 323 ? -10.297 -31.906 24.104 1.00 85.38 323 ILE A O 1
ATOM 2688 N N . ARG A 1 324 ? -8.389 -30.876 23.533 1.00 84.81 324 ARG A N 1
ATOM 2689 C CA . ARG A 1 324 ? -7.594 -32.109 23.476 1.00 84.81 324 ARG A CA 1
ATOM 2690 C 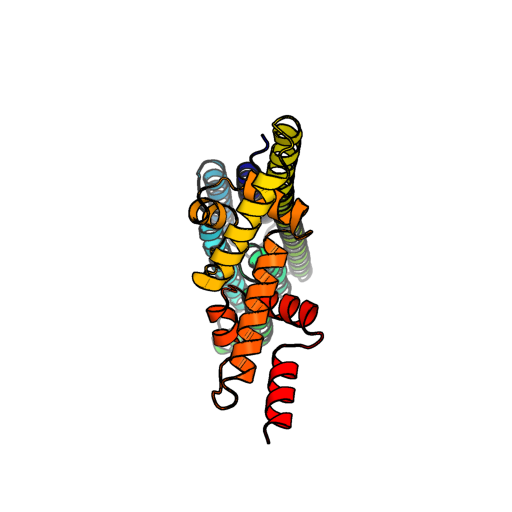C . ARG A 1 324 ? -7.485 -32.788 24.839 1.00 84.81 324 ARG A C 1
ATOM 2692 O O . ARG A 1 324 ? -7.479 -34.014 24.890 1.00 84.81 324 ARG A O 1
ATOM 2699 N N . ASN A 1 325 ? -7.363 -32.014 25.914 1.00 84.69 325 ASN A N 1
ATOM 2700 C CA . ASN A 1 325 ? -7.288 -32.553 27.268 1.00 84.69 325 ASN A CA 1
ATOM 2701 C C . ASN A 1 325 ? -8.628 -33.171 27.681 1.00 84.69 325 ASN A C 1
ATOM 2703 O O . ASN A 1 325 ? -8.640 -34.322 28.105 1.00 84.69 325 ASN A O 1
ATOM 2707 N N . ILE A 1 326 ? -9.749 -32.488 27.427 1.00 80.88 326 ILE A N 1
ATOM 2708 C CA . ILE A 1 326 ? -11.082 -33.026 27.742 1.00 80.88 326 ILE A CA 1
ATOM 2709 C C . ILE A 1 326 ? -11.373 -34.314 26.943 1.00 80.88 326 ILE A C 1
ATOM 2711 O O . ILE A 1 326 ? -11.859 -35.295 27.498 1.00 80.88 326 ILE A O 1
ATOM 2715 N N . GLN A 1 327 ? -10.977 -34.384 25.667 1.00 76.88 327 GLN A N 1
ATOM 2716 C CA . GLN A 1 327 ? -11.105 -35.608 24.855 1.00 76.88 327 GLN A CA 1
ATOM 2717 C C . GLN A 1 327 ? -10.233 -36.782 25.335 1.00 76.88 327 GLN A C 1
ATOM 2719 O O . GLN A 1 327 ? -10.513 -37.932 24.996 1.00 76.88 327 GLN A O 1
ATOM 2724 N N . ARG A 1 328 ? -9.148 -36.514 26.069 1.00 74.62 328 ARG A N 1
ATOM 2725 C CA . ARG A 1 328 ? -8.284 -37.554 26.650 1.00 74.62 328 ARG A CA 1
ATOM 2726 C C . ARG A 1 328 ? -8.802 -38.067 27.987 1.00 74.62 328 ARG A C 1
ATOM 2728 O O . ARG A 1 328 ? -8.533 -39.213 28.299 1.00 74.62 328 ARG A O 1
ATOM 2735 N N . GLU A 1 329 ? -9.495 -37.231 28.752 1.00 67.31 329 GLU A N 1
ATOM 2736 C CA . GLU A 1 329 ? -10.086 -37.600 30.046 1.00 67.31 329 GLU A CA 1
ATOM 2737 C C . GLU A 1 329 ? -11.433 -38.328 29.895 1.00 67.31 329 GLU A C 1
ATOM 2739 O O . GLU A 1 329 ? -11.831 -39.065 30.791 1.00 67.31 329 GLU A O 1
ATOM 2744 N N . GLY A 1 330 ? -12.131 -38.133 28.769 1.00 59.56 330 GLY A N 1
ATOM 2745 C CA . GLY A 1 330 ? -13.393 -38.810 28.442 1.00 59.56 330 GLY A CA 1
ATOM 2746 C C . GLY A 1 330 ? -13.266 -40.147 27.690 1.00 59.56 330 GLY A C 1
ATOM 2747 O O . GLY A 1 330 ? -14.296 -40.705 27.316 1.00 59.56 330 GLY A O 1
ATOM 2748 N N . ASN A 1 331 ? -12.043 -40.635 27.439 1.00 44.62 331 ASN A N 1
ATOM 2749 C CA . ASN A 1 331 ? -11.739 -41.982 26.920 1.00 44.62 331 ASN A CA 1
ATOM 2750 C C . ASN A 1 331 ? -11.087 -42.811 28.023 1.00 44.62 331 ASN A C 1
ATOM 2752 O O . ASN A 1 331 ? -11.356 -44.032 28.067 1.00 44.62 331 ASN A O 1
#

Solvent-accessible surface area (backbone atoms only — not comparable to full-atom values): 18094 Å² total; per-residue (Å²): 132,88,59,60,67,57,51,51,52,48,51,55,43,50,50,48,32,50,55,26,46,52,51,17,48,52,30,48,49,53,40,51,48,48,73,79,36,86,87,68,48,91,68,56,65,69,59,30,52,50,51,22,54,51,31,43,49,50,19,51,47,58,67,72,55,88,73,66,63,63,63,56,50,50,52,49,51,51,53,50,50,52,50,50,52,50,50,42,28,37,37,42,83,78,49,74,46,62,60,49,51,50,54,23,52,47,52,44,35,52,69,71,44,54,68,69,58,32,51,52,51,47,51,51,50,53,55,46,63,71,45,33,50,59,52,16,58,76,70,63,56,32,64,85,68,67,66,90,78,57,58,70,68,50,53,53,51,52,37,54,50,43,48,49,51,22,50,52,46,33,52,54,32,52,51,51,44,51,50,52,50,51,50,54,47,50,46,55,62,49,51,53,51,48,56,50,45,51,53,45,48,53,50,61,65,49,72,77,58,76,96,53,73,68,61,36,50,59,49,35,54,46,48,54,48,46,50,72,72,70,42,55,53,37,42,60,86,59,44,64,60,60,53,11,58,74,66,74,53,48,45,64,60,49,52,44,17,32,43,75,74,63,73,36,54,69,72,56,52,46,50,52,53,29,49,50,52,48,54,51,49,57,66,75,45,77,85,61,89,72,51,74,66,58,56,40,44,64,34,18,42,89,45,69,70,59,44,47,52,53,43,22,72,76,67,75,41,46,65,73,54,50,55,52,50,54,60,60,74,76,105

Sequence (331 aa):
MFNTNEELVAAKKEFGKIFFYSIAAVFGFYLLLSLLTTNVVIVAKEVLIFAFFLTTYTGFLISKTKFDFLIIFRIIILALLLFILYMCILLSNISGAIFFLFIPVVIMTQILFSFRTSLFLTLVLLILSYFITEIAAQFNFAIKVDFKYYDPVVLKFQEYLTYTIAIYFSFLGLYYKNEFFRIELKQKFLEIPKINLEEEKVLNTAETEESNPDKYQILYDRIINCLNVDKPFQDADFNIRKLAEMVNSNSTYVSRALNHIGDRKFNQLINEYRIAQIVDELKNDLHHKFTIEHIYTNAGFSQQSTFNRIFKEQTGSTPSEYIRNIQREGN

Foldseek 3Di:
DPPLVVVLQVLLLVLLLVVLVLQLVVLVVLLVCVVVDPPLHPDDNVVSVVSNVVSNVSSVCSNPDDDDSLVVVVVVLVVVVVVLLLVCLQCVVPDLLSLLLVLLSLLLCVQRDPPVVSVVVVVVSVVCSVCSSVVSVVVVNYDPDPCVPDDPVSSVVVSVVSNVSSVVSNVSSVVSSVVSVVSVVVVVVVVVVVVVVVLVVLQVVCVPPDDDVVVLQVLLVLLVVCCVPVVCLQALPDDLQNSQVSSVHGSNSNQCSCCVVVVDGPVRVSLVSLLVVLLVCLLVCLPDPDDLVNSNNRSNHPDSVVVQVSNCVVVVDGPVVSSVVSNVVVD